Protein AF-A0A7V9U2U7-F1 (afdb_monomer_lite)

pLDDT: mean 79.78, std 18.7, range [30.7, 98.44]

Secondary structure (DSSP, 8-state):
----S-TT-S---SSPP-THHHHHHHHHHHHSTTT--SSPPSS--SS--HHHHHHHHHHHHHTTS---SS--HHHHHHHHHHHHHHHHHHHHHT-PPPPPPPPPPPPTT-GGGB-GGGHHHHHHHHHTTPEEEES--TT-B-TTSSBPTTTSSSSBSEEEEE-SS--GGG-HHHHHHHHHHTTTSSEEEETTEEEEGGGGGG-SEE--S---SSEEEEE---

Radius of gyration: 30.27 Å; chains: 1; bounding box: 63×34×72 Å

Structure (mmCIF, N/CA/C/O backbone):
data_AF-A0A7V9U2U7-F1
#
_entry.id   AF-A0A7V9U2U7-F1
#
loop_
_atom_site.group_PDB
_atom_site.id
_atom_site.type_symbol
_atom_site.label_atom_id
_atom_site.label_alt_id
_atom_site.label_comp_id
_atom_site.label_asym_id
_atom_site.label_entity_id
_atom_site.label_seq_id
_atom_site.pdbx_PDB_ins_code
_atom_site.Cartn_x
_atom_site.Cartn_y
_atom_site.Cartn_z
_atom_site.occupancy
_atom_site.B_iso_or_equiv
_atom_site.auth_seq_id
_atom_site.auth_comp_id
_atom_site.auth_asym_id
_atom_site.auth_atom_id
_atom_site.pdbx_PDB_model_num
ATOM 1 N N . MET A 1 1 ? -13.323 9.214 14.846 1.00 33.75 1 MET A N 1
ATOM 2 C CA . MET A 1 1 ? -14.141 8.021 14.533 1.00 33.75 1 MET A CA 1
ATOM 3 C C . MET A 1 1 ? -15.305 7.947 15.527 1.00 33.75 1 MET A C 1
ATOM 5 O O . MET A 1 1 ? -15.086 7.652 16.691 1.00 33.75 1 MET A O 1
ATOM 9 N N . LYS A 1 2 ? -16.521 8.355 15.128 1.00 30.70 2 LYS A N 1
ATOM 10 C CA . LYS A 1 2 ? -17.714 8.363 16.001 1.00 30.70 2 LYS A CA 1
ATOM 11 C C . LYS A 1 2 ? -18.369 6.977 15.949 1.00 30.70 2 LYS A C 1
ATOM 13 O O . LYS A 1 2 ? -18.973 6.637 14.936 1.00 30.70 2 LYS A O 1
ATOM 18 N N . LEU A 1 3 ? -18.240 6.181 17.012 1.00 30.92 3 LEU A N 1
ATOM 19 C CA . LEU A 1 3 ? -18.985 4.926 17.163 1.00 30.92 3 LEU A CA 1
ATOM 20 C C . LEU A 1 3 ? -20.490 5.239 17.145 1.00 30.92 3 LEU A C 1
ATOM 22 O O . LEU A 1 3 ? -21.015 5.923 18.026 1.00 30.92 3 LEU A O 1
ATOM 26 N N . LYS A 1 4 ? -21.175 4.799 16.084 1.00 33.12 4 LYS A N 1
ATOM 27 C CA . LYS A 1 4 ? -22.621 4.965 15.900 1.00 33.12 4 LYS A CA 1
ATOM 28 C C . LYS A 1 4 ? -23.352 4.262 17.053 1.00 33.12 4 LYS A C 1
ATOM 30 O O . LYS A 1 4 ? -23.340 3.039 17.129 1.00 33.12 4 LYS A O 1
ATOM 35 N N . ARG A 1 5 ? -24.058 5.030 17.893 1.00 39.84 5 ARG A N 1
ATOM 36 C CA . ARG A 1 5 ? -24.965 4.596 18.988 1.00 39.84 5 ARG A CA 1
ATOM 37 C C . ARG A 1 5 ? -26.176 3.742 18.533 1.00 39.84 5 ARG A C 1
ATOM 39 O O . ARG A 1 5 ? -27.178 3.658 19.228 1.00 39.84 5 ARG A O 1
ATOM 46 N N . SER A 1 6 ? -26.135 3.137 17.348 1.00 35.34 6 SER A N 1
ATOM 47 C CA . SER A 1 6 ? -27.322 2.661 16.624 1.00 35.34 6 SER A CA 1
ATOM 48 C C . SER A 1 6 ? -27.671 1.180 16.823 1.00 35.34 6 SER A C 1
ATOM 50 O O . SER A 1 6 ? -28.669 0.734 16.263 1.00 35.34 6 SER A O 1
ATOM 52 N N . LEU A 1 7 ? -26.898 0.398 17.580 1.00 34.66 7 LEU A N 1
ATOM 53 C CA . LEU A 1 7 ? -27.113 -1.059 17.642 1.00 34.66 7 LEU A CA 1
ATOM 54 C C . LEU A 1 7 ? -28.105 -1.535 18.719 1.00 34.66 7 LEU A C 1
ATOM 56 O O . LEU A 1 7 ? -28.472 -2.701 18.712 1.00 34.66 7 LEU A O 1
ATOM 60 N N . TYR A 1 8 ? -28.618 -0.654 19.585 1.00 36.56 8 TYR A N 1
ATOM 61 C CA . TYR A 1 8 ? -29.540 -1.021 20.678 1.00 36.56 8 TYR A CA 1
ATOM 62 C C . TYR A 1 8 ? -30.963 -0.460 20.494 1.00 36.56 8 TYR A C 1
ATOM 64 O O . TYR A 1 8 ? -31.623 -0.060 21.444 1.00 36.56 8 TYR A O 1
ATOM 72 N N . ARG A 1 9 ? -31.457 -0.398 19.249 1.00 33.66 9 ARG A N 1
ATOM 73 C CA . ARG A 1 9 ? -32.808 0.111 18.924 1.00 33.66 9 ARG A CA 1
ATOM 74 C C . ARG A 1 9 ? -33.813 -0.984 18.547 1.00 33.66 9 ARG A C 1
ATOM 76 O O . ARG A 1 9 ? -34.745 -0.726 17.793 1.00 33.66 9 ARG A O 1
ATOM 83 N N . LYS A 1 10 ? -33.637 -2.203 19.063 1.00 34.34 10 LYS A N 1
ATOM 84 C CA . LYS A 1 10 ? -34.700 -3.217 19.074 1.00 34.34 10 LYS A CA 1
ATOM 85 C C . LYS A 1 10 ? -35.269 -3.296 20.484 1.00 34.34 10 LYS A C 1
ATOM 87 O O . LYS A 1 10 ? -34.597 -3.746 21.408 1.00 34.34 10 LYS A O 1
ATOM 92 N N . SER A 1 11 ? -36.496 -2.800 20.610 1.00 36.91 11 SER A N 1
ATOM 93 C CA . SER A 1 11 ? -37.380 -2.947 21.762 1.00 36.91 11 SER A CA 1
ATOM 94 C C . SER A 1 11 ? -37.301 -4.371 22.309 1.00 36.91 11 SER A C 1
ATOM 96 O O . SER A 1 11 ? -37.801 -5.302 21.676 1.00 36.91 11 SER A O 1
ATOM 98 N N . HIS A 1 12 ? -36.649 -4.541 23.457 1.00 37.28 12 HIS A N 1
ATOM 99 C CA . HIS A 1 12 ? -36.745 -5.789 24.198 1.00 37.28 12 HIS A CA 1
ATOM 100 C C . HIS A 1 12 ? -38.104 -5.799 24.912 1.00 37.28 12 HIS A C 1
ATOM 102 O O . HIS A 1 12 ? -38.432 -4.817 25.585 1.00 37.28 12 HIS A O 1
ATOM 108 N N . PRO A 1 13 ? -38.925 -6.848 24.733 1.00 35.75 13 PRO A N 1
ATOM 109 C CA . PRO A 1 13 ? -40.153 -7.010 25.499 1.00 35.75 13 PRO A CA 1
ATOM 110 C C . PRO A 1 13 ? -39.818 -7.123 26.991 1.00 35.75 13 PRO A C 1
ATOM 112 O O . PRO A 1 13 ? -38.737 -7.586 27.350 1.00 35.75 13 PRO A O 1
ATOM 115 N N . ALA A 1 14 ? -40.749 -6.694 27.845 1.00 38.19 14 ALA A N 1
ATOM 116 C CA . ALA A 1 14 ? -40.655 -6.668 29.308 1.00 38.19 14 ALA A CA 1
ATOM 117 C C . ALA A 1 14 ? -40.634 -8.077 29.950 1.00 38.19 14 ALA A C 1
ATOM 119 O O . ALA A 1 14 ? -41.446 -8.390 30.816 1.00 38.19 14 ALA A O 1
ATOM 120 N N . GLY A 1 15 ? -39.740 -8.949 29.488 1.00 38.66 15 GLY A N 1
ATOM 121 C CA . GLY A 1 15 ? -39.419 -10.228 30.110 1.00 38.66 15 GLY A CA 1
ATOM 122 C C . GLY A 1 15 ? -38.135 -10.128 30.941 1.00 38.66 15 GLY A C 1
ATOM 123 O O . GLY A 1 15 ? -37.336 -9.214 30.723 1.00 38.66 15 GLY A O 1
ATOM 124 N N . PRO A 1 16 ? -37.908 -11.053 31.889 1.00 44.53 16 PRO A N 1
ATOM 125 C CA . PRO A 1 16 ? -36.674 -11.084 32.662 1.00 44.53 16 PRO A CA 1
ATOM 126 C C . PRO A 1 16 ? -35.471 -11.293 31.731 1.00 44.53 16 PRO A C 1
ATOM 128 O O . PRO A 1 16 ? -35.435 -12.250 30.955 1.00 44.53 16 PRO A O 1
ATOM 131 N N . THR A 1 17 ? -34.491 -10.393 31.811 1.00 49.97 17 THR A N 1
ATOM 132 C CA . THR A 1 17 ? -33.189 -10.499 31.140 1.00 49.97 17 THR A CA 1
ATOM 133 C C . THR A 1 17 ? -32.523 -11.827 31.531 1.00 49.97 17 THR A C 1
ATOM 135 O O . THR A 1 17 ? -32.435 -12.131 32.719 1.00 49.97 17 THR A O 1
ATOM 138 N N . LYS A 1 18 ? -32.065 -12.631 30.562 1.00 48.25 18 LYS A N 1
ATOM 139 C CA . LYS A 1 18 ? -31.354 -13.908 30.790 1.00 48.25 18 LYS A CA 1
ATOM 140 C C . LYS A 1 18 ? -30.031 -13.927 30.021 1.00 48.25 18 LYS A C 1
ATOM 142 O O . LYS A 1 18 ? -29.945 -13.325 28.954 1.00 48.25 18 LYS A O 1
ATOM 147 N N . GLY A 1 19 ? -29.022 -14.649 30.514 1.00 59.00 19 GLY A N 1
ATOM 148 C CA . GLY A 1 19 ? -27.778 -14.888 29.767 1.00 59.00 19 GLY A CA 1
ATOM 149 C C . GLY A 1 19 ? -26.698 -13.814 29.964 1.00 59.00 19 GLY A C 1
ATOM 150 O O . GLY A 1 19 ? -26.611 -13.172 31.008 1.00 59.00 19 GLY A O 1
ATOM 151 N N . GLN A 1 20 ? -25.864 -13.598 28.940 1.00 58.09 20 GLN A N 1
ATOM 152 C CA . GLN A 1 20 ? -24.730 -12.654 28.972 1.00 58.09 20 GLN A CA 1
ATOM 153 C C . GLN A 1 20 ? -25.130 -11.212 29.328 1.00 58.09 20 GLN A C 1
ATOM 155 O O . GLN A 1 20 ? -24.342 -10.489 29.940 1.00 58.09 20 GLN A O 1
ATOM 160 N N . ASP A 1 21 ? -26.357 -10.800 29.004 1.00 63.72 21 ASP A N 1
ATOM 161 C CA . ASP A 1 21 ? -26.872 -9.475 29.353 1.00 63.72 21 ASP A CA 1
ATOM 162 C C . ASP A 1 21 ? -26.999 -9.280 30.874 1.00 63.72 21 ASP A C 1
ATOM 164 O O . ASP A 1 21 ? -26.752 -8.180 31.372 1.00 63.72 21 ASP A O 1
ATOM 168 N N . VAL A 1 22 ? -27.279 -10.346 31.636 1.00 67.38 22 VAL A N 1
ATOM 169 C CA . VAL A 1 22 ? -27.323 -10.309 33.109 1.00 67.38 22 VAL A CA 1
ATOM 170 C C . VAL A 1 22 ? -25.934 -10.057 33.688 1.00 67.38 22 VAL A C 1
ATOM 172 O O . VAL A 1 22 ? -25.788 -9.226 34.581 1.00 67.38 22 VAL A O 1
ATOM 175 N N . ILE A 1 23 ? -24.903 -10.707 33.144 1.00 68.31 23 ILE A N 1
ATOM 176 C CA . ILE A 1 23 ? -23.508 -10.564 33.591 1.00 68.31 23 ILE A CA 1
ATOM 177 C C . ILE A 1 23 ? -23.009 -9.137 33.358 1.00 68.31 23 ILE A C 1
ATOM 179 O O . ILE A 1 23 ? -22.412 -8.517 34.239 1.00 68.31 23 ILE A O 1
ATOM 183 N N . VAL A 1 24 ? -23.282 -8.598 32.170 1.00 68.94 24 VAL A N 1
ATOM 184 C CA . VAL A 1 24 ? -22.862 -7.249 31.779 1.00 68.94 24 VAL A CA 1
ATOM 185 C C . VAL A 1 24 ? -23.547 -6.192 32.647 1.00 68.94 24 VAL A C 1
ATOM 187 O O . VAL A 1 24 ? -22.893 -5.271 33.141 1.00 68.94 24 VAL A O 1
ATOM 190 N N . VAL A 1 25 ? -24.850 -6.340 32.883 1.00 72.38 25 VAL A N 1
ATOM 191 C CA . VAL A 1 25 ? -25.616 -5.427 33.734 1.00 72.38 25 VAL A CA 1
ATOM 192 C C . VAL A 1 25 ? -25.197 -5.537 35.197 1.00 72.38 25 VAL A C 1
ATOM 194 O O . VAL A 1 25 ? -25.001 -4.511 35.844 1.00 72.38 25 VAL A O 1
ATOM 197 N N . ALA A 1 26 ? -24.982 -6.747 35.711 1.00 72.62 26 ALA A N 1
ATOM 198 C CA . ALA A 1 26 ? -24.509 -6.955 37.073 1.00 72.62 26 ALA A CA 1
ATOM 199 C C . ALA A 1 26 ? -23.101 -6.371 37.289 1.00 72.62 26 ALA A C 1
ATOM 201 O O . ALA A 1 26 ? -22.843 -5.771 38.334 1.00 72.62 26 ALA A O 1
ATOM 202 N N . HIS A 1 27 ? -22.221 -6.429 36.281 1.00 73.75 27 HIS A N 1
ATOM 203 C CA . HIS A 1 27 ? -20.949 -5.709 36.317 1.00 73.75 27 HIS A CA 1
ATOM 204 C C . HIS A 1 27 ? -21.150 -4.190 36.389 1.00 73.75 27 HIS A C 1
ATOM 206 O O . HIS A 1 27 ? -20.571 -3.541 37.264 1.00 73.75 27 HIS A O 1
ATOM 212 N N . GLY A 1 28 ? -21.988 -3.623 35.514 1.00 75.12 28 GLY A N 1
ATOM 213 C CA . GLY A 1 28 ? -22.283 -2.189 35.517 1.00 75.12 28 GLY A CA 1
ATOM 214 C C . GLY A 1 28 ? -22.872 -1.716 36.848 1.00 75.12 28 GLY A C 1
ATOM 215 O O . GLY A 1 28 ? -22.438 -0.703 37.393 1.00 75.12 28 GLY A O 1
ATOM 216 N N . LEU A 1 29 ? -23.784 -2.505 37.424 1.00 75.25 29 LEU A N 1
ATOM 217 C CA . LEU A 1 29 ? -24.311 -2.294 38.768 1.00 75.25 29 LEU A CA 1
ATOM 218 C C . LEU A 1 29 ? -23.198 -2.362 39.810 1.00 75.25 29 LEU A C 1
ATOM 220 O O . LEU A 1 29 ? -23.117 -1.453 40.614 1.00 75.25 29 LEU A O 1
ATOM 224 N N . SER A 1 30 ? -22.304 -3.354 39.785 1.00 73.06 30 SER A N 1
ATOM 225 C CA . SER A 1 30 ? -21.231 -3.505 40.787 1.00 73.06 30 SER A CA 1
ATOM 226 C C . SER A 1 30 ? -20.235 -2.343 40.849 1.00 73.06 30 SER A C 1
ATOM 228 O O . SER A 1 30 ? -19.621 -2.102 41.887 1.00 73.06 30 SER A O 1
ATOM 230 N N . LYS A 1 31 ? -20.071 -1.624 39.736 1.00 73.94 31 LYS A N 1
ATOM 231 C CA . LYS A 1 31 ? -19.157 -0.485 39.610 1.00 73.94 31 LYS A CA 1
ATOM 232 C C . LYS A 1 31 ? -19.827 0.861 39.861 1.00 73.94 31 LYS A C 1
ATOM 234 O O . LYS A 1 31 ? -19.128 1.866 39.982 1.00 73.94 31 LYS A O 1
ATOM 239 N N . HIS A 1 32 ? -21.153 0.894 39.948 1.00 72.94 32 HIS A N 1
ATOM 240 C CA . HIS A 1 32 ? -21.874 2.123 40.226 1.00 72.94 32 HIS A CA 1
ATOM 241 C C . HIS A 1 32 ? -21.573 2.600 41.667 1.00 72.94 32 HIS A C 1
ATOM 243 O O . HIS A 1 32 ? -21.617 1.808 42.605 1.00 72.94 32 HIS A O 1
ATOM 249 N N . PRO A 1 33 ? -21.297 3.893 41.909 1.00 74.38 33 PRO A N 1
ATOM 250 C CA . PRO A 1 33 ? -20.876 4.382 43.231 1.00 74.38 33 PRO A CA 1
ATOM 251 C C . PRO A 1 33 ? -21.911 4.149 44.344 1.00 74.38 33 PRO A C 1
ATOM 253 O O . PRO A 1 33 ? -21.554 4.034 45.511 1.00 74.38 33 PRO A O 1
ATOM 256 N N . ASN A 1 34 ? -23.188 4.027 43.975 1.00 69.25 34 ASN A N 1
ATOM 257 C CA . ASN A 1 34 ? -24.314 3.894 44.909 1.00 69.25 34 ASN A CA 1
ATOM 258 C C . ASN A 1 34 ? -24.726 2.446 45.221 1.00 69.25 34 ASN A C 1
ATOM 260 O O . ASN A 1 34 ? -25.726 2.226 45.902 1.00 69.25 34 ASN A O 1
ATOM 264 N N . THR A 1 35 ? -24.003 1.455 44.706 1.00 63.00 35 THR A N 1
ATOM 265 C CA . THR A 1 35 ? -24.325 0.030 44.898 1.00 63.00 35 THR A CA 1
ATOM 266 C C . THR A 1 35 ? -23.271 -0.725 45.695 1.00 63.00 35 THR A C 1
ATOM 268 O O . THR A 1 35 ? -23.549 -1.872 46.020 1.00 63.00 35 THR A O 1
ATOM 271 N N . GLN A 1 36 ? -22.111 -0.105 45.987 1.00 57.66 36 GLN A N 1
ATOM 272 C CA . GLN A 1 36 ? -20.914 -0.684 46.628 1.00 57.66 36 GLN A CA 1
ATOM 273 C C . GLN A 1 36 ? -21.065 -2.160 47.028 1.00 57.66 36 GLN A C 1
ATOM 275 O O . GLN A 1 36 ? -21.392 -2.494 48.166 1.00 57.66 36 GLN A O 1
ATOM 280 N N . PHE A 1 37 ? -20.801 -3.051 46.075 1.00 54.50 37 PHE A N 1
ATOM 281 C CA . PHE A 1 37 ? -20.629 -4.466 46.367 1.00 54.50 37 PHE A CA 1
ATOM 282 C C . PHE A 1 37 ? -19.209 -4.658 46.906 1.00 54.50 37 PHE A C 1
ATOM 284 O O . PHE A 1 37 ? -18.237 -4.358 46.214 1.00 54.50 37 PHE A O 1
ATOM 291 N N . SER A 1 38 ? -19.069 -5.136 48.142 1.00 42.06 38 SER A N 1
ATOM 292 C CA . SER A 1 38 ? -17.766 -5.306 48.810 1.00 42.06 38 SER A CA 1
ATOM 293 C C . SER A 1 38 ? -16.848 -6.331 48.122 1.00 42.06 38 SER A C 1
ATOM 295 O O . SER A 1 38 ? -15.630 -6.271 48.273 1.00 42.06 38 SER A O 1
ATOM 297 N N . LYS A 1 39 ? -17.416 -7.220 47.304 1.00 42.56 39 LYS A N 1
ATOM 298 C CA . LYS A 1 39 ? -16.753 -8.046 46.287 1.00 42.56 39 LYS A CA 1
ATOM 299 C C . LYS A 1 39 ? -17.731 -8.218 45.119 1.00 42.56 39 LYS A C 1
ATOM 301 O O . LYS A 1 39 ? -18.937 -8.234 45.374 1.00 42.56 39 LYS A O 1
ATOM 306 N N . PRO A 1 40 ? -17.277 -8.395 43.861 1.00 42.41 40 PRO A N 1
ATOM 307 C CA . PRO A 1 40 ? -18.136 -9.044 42.877 1.00 42.41 40 PRO A CA 1
ATOM 308 C C . PRO A 1 40 ? -18.591 -10.363 43.520 1.00 42.41 40 PRO A C 1
ATOM 310 O O . PRO A 1 40 ? -17.708 -11.087 43.993 1.00 42.41 40 PRO A O 1
ATOM 313 N N . PRO A 1 41 ? -19.899 -10.664 43.630 1.00 44.84 41 PRO A N 1
ATOM 314 C CA . PRO A 1 41 ? -20.306 -12.001 44.038 1.00 44.84 41 PRO A CA 1
ATOM 315 C C . PRO A 1 41 ? -19.567 -12.977 43.119 1.00 44.84 41 PRO A C 1
ATOM 317 O O . PRO A 1 41 ? -19.525 -12.765 41.904 1.00 44.84 41 PRO A O 1
ATOM 320 N N . GLU A 1 42 ? -18.844 -13.932 43.703 1.00 39.91 42 GLU A N 1
ATOM 321 C CA . GLU A 1 42 ? -18.056 -14.889 42.930 1.00 39.91 42 GLU A CA 1
ATOM 322 C C . GLU A 1 42 ? -18.959 -15.539 41.883 1.00 39.91 42 GLU A C 1
ATOM 324 O O . GLU A 1 42 ? -19.964 -16.153 42.225 1.00 39.91 42 GLU A O 1
ATOM 329 N N . GLY A 1 43 ? -18.620 -15.337 40.606 1.00 47.78 43 GLY A N 1
ATOM 330 C CA . GLY A 1 43 ? -19.481 -15.700 39.488 1.00 47.78 43 GLY A CA 1
ATOM 331 C C . GLY A 1 43 ? -20.721 -14.809 39.407 1.00 47.78 43 GLY A C 1
ATOM 332 O O . GLY A 1 43 ? -21.716 -15.025 40.092 1.00 47.78 43 GLY A O 1
ATOM 333 N N . PHE A 1 44 ? -20.715 -13.837 38.490 1.00 48.47 44 PHE A N 1
ATOM 334 C CA . PHE A 1 44 ? -21.991 -13.368 37.962 1.00 48.47 44 PHE A CA 1
ATOM 335 C C . PHE A 1 44 ? -22.589 -14.541 37.185 1.00 48.47 44 PHE A C 1
ATOM 337 O O . PHE A 1 44 ? -22.183 -14.809 36.055 1.00 48.47 44 PHE A O 1
ATOM 344 N N . ASP A 1 45 ? -23.482 -15.281 37.830 1.00 56.38 45 ASP A N 1
ATOM 345 C CA . ASP A 1 45 ? -24.355 -16.214 37.140 1.00 56.38 45 ASP A CA 1
ATOM 346 C C . ASP A 1 45 ? -25.261 -15.443 36.165 1.00 56.38 45 ASP A C 1
ATOM 348 O O . ASP A 1 45 ? -25.462 -14.224 36.248 1.00 56.38 45 ASP A O 1
ATOM 352 N N . ASP A 1 46 ? -25.794 -16.159 35.188 1.00 62.81 46 ASP A N 1
ATOM 353 C CA . ASP A 1 46 ? -26.695 -15.627 34.171 1.00 62.81 46 ASP A CA 1
ATOM 354 C C . ASP A 1 46 ? -28.147 -15.488 34.669 1.00 62.81 46 ASP A C 1
ATOM 356 O O . ASP A 1 46 ? -29.072 -15.279 33.875 1.00 62.81 46 ASP A O 1
ATOM 360 N N . VAL A 1 47 ? -28.339 -15.568 35.992 1.00 71.19 47 VAL A N 1
ATOM 361 C CA . VAL A 1 47 ? -29.632 -15.583 36.677 1.00 71.19 47 VAL A CA 1
ATOM 362 C C . VAL A 1 47 ? -29.891 -14.241 37.355 1.00 71.19 47 VAL A C 1
ATOM 364 O O . VAL A 1 47 ? -29.099 -13.750 38.158 1.00 71.19 47 VAL A O 1
ATOM 367 N N . TRP A 1 48 ? -31.038 -13.627 37.074 1.00 69.19 48 TRP A N 1
ATOM 368 C CA . TRP A 1 48 ? -31.476 -12.435 37.798 1.00 69.19 48 TRP A CA 1
ATOM 369 C C . TRP A 1 48 ? -31.983 -12.826 39.196 1.00 69.19 48 TRP A C 1
ATOM 371 O O . TRP A 1 48 ? -32.994 -13.514 39.305 1.00 69.19 48 TRP A O 1
ATOM 381 N N . ASN A 1 49 ? -31.276 -12.422 40.255 1.00 77.06 49 ASN A N 1
ATOM 382 C CA . ASN A 1 49 ? -31.592 -12.769 41.646 1.00 77.06 49 ASN A CA 1
ATOM 383 C C . ASN A 1 49 ? -31.892 -11.517 42.492 1.00 77.06 49 ASN A C 1
ATOM 385 O O . ASN A 1 49 ? -31.703 -10.388 42.031 1.00 77.06 49 ASN A O 1
ATOM 389 N N . GLU A 1 50 ? -32.346 -11.716 43.731 1.00 77.19 50 GLU A N 1
ATOM 390 C CA . GLU A 1 50 ? -32.743 -10.632 44.645 1.00 77.19 50 GLU A CA 1
ATOM 391 C C . GLU A 1 50 ? -31.621 -9.604 44.861 1.00 77.19 50 GLU A C 1
ATOM 393 O O . GLU A 1 50 ? -31.870 -8.404 44.797 1.00 77.19 50 GLU A O 1
ATOM 398 N N . LEU A 1 51 ? -30.360 -10.039 44.965 1.00 76.12 51 LEU A N 1
ATOM 399 C CA . LEU A 1 51 ? -29.211 -9.136 45.117 1.00 76.12 51 LEU A CA 1
ATOM 400 C C . LEU A 1 51 ? -29.034 -8.186 43.918 1.00 76.12 51 LEU A C 1
ATOM 402 O O . LEU A 1 51 ? -28.699 -7.010 44.085 1.00 76.12 51 LEU A O 1
ATOM 406 N N . LYS A 1 52 ? -29.260 -8.677 42.691 1.00 78.06 52 LYS A N 1
ATOM 407 C CA . LYS A 1 52 ? -29.200 -7.851 41.472 1.00 78.06 52 LYS A CA 1
ATOM 408 C C . LYS A 1 52 ? -30.396 -6.896 41.389 1.00 78.06 52 LYS A C 1
ATOM 410 O O . LYS A 1 52 ? -30.223 -5.750 40.960 1.00 78.06 52 LYS A O 1
ATOM 415 N N . ALA A 1 53 ? -31.575 -7.331 41.835 1.00 78.69 53 ALA A N 1
ATOM 416 C CA . ALA A 1 53 ? -32.762 -6.483 41.924 1.00 78.69 53 ALA A CA 1
ATOM 417 C C . ALA A 1 53 ? -32.568 -5.348 42.948 1.00 78.69 53 ALA A C 1
ATOM 419 O O . ALA A 1 53 ? -32.736 -4.181 42.600 1.00 78.69 53 ALA A O 1
ATOM 420 N N . GLU A 1 54 ? -32.087 -5.645 44.156 1.00 79.00 54 GLU A N 1
ATOM 421 C CA . GLU A 1 54 ? -31.808 -4.641 45.191 1.00 79.00 54 GLU A CA 1
ATOM 422 C C . GLU A 1 54 ? -30.767 -3.607 44.746 1.00 79.00 54 GLU A C 1
ATOM 424 O O . GLU A 1 54 ? -30.920 -2.403 44.968 1.00 79.00 54 GLU A O 1
ATOM 429 N N . ALA A 1 55 ? -29.695 -4.045 44.083 1.00 77.38 55 ALA A N 1
ATOM 430 C CA . ALA A 1 55 ? -28.707 -3.119 43.540 1.00 77.38 55 ALA A CA 1
ATOM 431 C C . ALA A 1 55 ? -29.278 -2.245 42.422 1.00 77.38 55 ALA A C 1
ATOM 433 O O . ALA A 1 55 ? -28.958 -1.057 42.334 1.00 77.38 55 ALA A O 1
ATOM 434 N N . THR A 1 56 ? -30.159 -2.811 41.599 1.00 80.38 56 THR A N 1
ATOM 435 C CA . THR A 1 56 ? -30.891 -2.063 40.578 1.00 80.38 56 THR A CA 1
ATOM 436 C C . THR A 1 56 ? -31.765 -0.986 41.209 1.00 80.38 56 THR A C 1
ATOM 438 O O . THR A 1 56 ? -31.714 0.170 40.783 1.00 80.38 56 THR A O 1
ATOM 441 N N . GLU A 1 57 ? -32.488 -1.316 42.279 1.00 81.19 57 GLU A N 1
ATOM 442 C CA . GLU A 1 57 ? -33.280 -0.343 43.029 1.00 81.19 57 GLU A CA 1
ATOM 443 C C . GLU A 1 57 ? -32.422 0.778 43.616 1.00 81.19 57 GLU A C 1
ATOM 445 O O . GLU A 1 57 ? -32.821 1.939 43.561 1.00 81.19 57 GLU A O 1
ATOM 450 N N . ARG A 1 58 ? -31.226 0.479 44.139 1.00 81.81 58 ARG A N 1
ATOM 451 C CA . ARG A 1 58 ? -30.310 1.511 44.662 1.00 81.81 58 ARG A CA 1
ATOM 452 C C . ARG A 1 58 ? -29.885 2.500 43.578 1.00 81.81 58 ARG A C 1
ATOM 454 O O . ARG A 1 58 ? -29.910 3.709 43.816 1.00 81.81 58 ARG A O 1
ATOM 461 N N . VAL A 1 59 ? -29.547 2.014 42.380 1.00 81.12 59 VAL A N 1
ATOM 462 C CA . VAL A 1 59 ? -29.253 2.888 41.228 1.00 81.12 59 VAL A CA 1
ATOM 463 C C . VAL A 1 59 ? -30.480 3.703 40.837 1.00 81.12 59 VAL A C 1
ATOM 465 O O . VAL A 1 59 ? -30.361 4.908 40.626 1.00 81.12 59 VAL A O 1
ATOM 468 N N . GLN A 1 60 ? -31.658 3.077 40.774 1.00 83.75 60 GLN A N 1
ATOM 469 C CA . GLN A 1 60 ? -32.907 3.750 40.419 1.00 83.75 60 GLN A CA 1
ATOM 470 C C . GLN A 1 60 ? -33.242 4.877 41.398 1.00 83.75 60 GLN A C 1
ATOM 472 O O . GLN A 1 60 ? -33.424 6.013 40.962 1.00 83.75 60 GLN A O 1
ATOM 477 N N . ARG A 1 61 ? -33.216 4.606 42.710 1.00 86.50 61 ARG A N 1
ATOM 478 C CA . ARG A 1 61 ? -33.462 5.609 43.759 1.00 86.50 61 ARG A CA 1
ATOM 479 C C . ARG A 1 61 ? -32.484 6.775 43.652 1.00 86.50 61 ARG A C 1
ATOM 481 O O . ARG A 1 61 ? -32.908 7.926 43.643 1.00 86.50 61 ARG A O 1
ATOM 488 N N . ALA A 1 62 ? -31.191 6.491 43.499 1.00 84.50 62 ALA A N 1
ATOM 489 C CA . ALA A 1 62 ? -30.176 7.536 43.385 1.00 84.50 62 ALA A CA 1
ATOM 490 C C . ALA A 1 62 ? -30.290 8.368 42.095 1.00 84.50 62 ALA A C 1
ATOM 492 O O . ALA A 1 62 ? -29.837 9.509 42.047 1.00 84.50 62 ALA A O 1
ATOM 493 N N . ALA A 1 63 ? -30.888 7.804 41.047 1.00 82.94 63 ALA A N 1
ATOM 494 C CA . ALA A 1 63 ? -31.107 8.466 39.769 1.00 82.94 63 ALA A CA 1
ATOM 495 C C . ALA A 1 63 ? -32.480 9.154 39.650 1.00 82.94 63 ALA A C 1
ATOM 497 O O . ALA A 1 63 ? -32.768 9.708 38.588 1.00 82.94 63 ALA A O 1
ATOM 498 N N . GLY A 1 64 ? -33.327 9.102 40.688 1.00 89.38 64 GLY A N 1
ATOM 499 C CA . GLY A 1 64 ? -34.704 9.612 40.636 1.00 89.38 64 GLY A CA 1
ATOM 500 C C . GLY A 1 64 ? -35.628 8.806 39.711 1.00 89.38 64 GLY A C 1
ATOM 501 O O . GLY A 1 64 ? -36.589 9.346 39.171 1.00 89.38 64 GLY A O 1
ATOM 502 N N . ILE A 1 65 ? -35.320 7.527 39.487 1.00 87.44 65 ILE A N 1
ATOM 503 C CA . ILE A 1 65 ? -36.093 6.582 38.669 1.00 87.44 65 ILE A CA 1
ATOM 504 C C . ILE A 1 65 ? -36.937 5.703 39.607 1.00 87.44 65 ILE A C 1
ATOM 506 O O . ILE A 1 65 ? -36.527 5.422 40.733 1.00 87.44 65 ILE A O 1
ATOM 510 N N . SER A 1 66 ? -38.102 5.232 39.146 1.00 90.12 66 SER A N 1
ATOM 511 C CA . SER A 1 66 ? -38.921 4.271 39.902 1.00 90.12 66 SER A CA 1
ATOM 512 C C . SER A 1 66 ? -38.112 3.017 40.271 1.00 90.12 66 SER A C 1
ATOM 514 O O . SER A 1 66 ? -37.536 2.361 39.399 1.00 90.12 66 SER A O 1
ATOM 516 N N . ALA A 1 67 ? -38.057 2.713 41.570 1.00 87.75 67 ALA A N 1
ATOM 517 C CA . ALA A 1 67 ? -37.268 1.630 42.150 1.00 87.75 67 ALA A CA 1
ATOM 518 C C . ALA A 1 67 ? -38.003 0.289 42.026 1.00 87.75 67 ALA A C 1
ATOM 520 O O . ALA A 1 67 ? -38.602 -0.195 42.978 1.00 87.75 67 ALA A O 1
ATOM 521 N N . THR A 1 68 ? -38.007 -0.266 40.819 1.00 85.38 68 THR A N 1
ATOM 522 C CA . THR A 1 68 ? -38.740 -1.494 40.471 1.00 85.38 68 THR A CA 1
ATOM 523 C C . THR A 1 68 ? -37.893 -2.761 40.568 1.00 85.38 68 THR A C 1
ATOM 525 O O . THR A 1 68 ? -38.422 -3.850 40.375 1.00 85.38 68 THR A O 1
ATOM 528 N N . GLY A 1 69 ? -36.573 -2.627 40.731 1.00 71.94 69 GLY A N 1
ATOM 529 C CA . GLY A 1 69 ? -35.631 -3.752 40.677 1.00 71.94 69 GLY A CA 1
ATOM 530 C C . GLY A 1 69 ? -35.422 -4.331 39.272 1.00 71.94 69 GLY A C 1
ATOM 531 O O . GLY A 1 69 ? -34.561 -5.189 39.083 1.00 71.94 69 GLY A O 1
ATOM 532 N N . ASN A 1 70 ? -36.149 -3.822 38.270 1.00 78.62 70 ASN A N 1
ATOM 533 C CA . ASN A 1 70 ? -36.031 -4.201 36.865 1.00 78.62 70 ASN A CA 1
ATOM 534 C C . ASN A 1 70 ? -35.161 -3.208 36.094 1.00 78.62 70 ASN A C 1
ATOM 536 O O . ASN A 1 70 ? -35.253 -1.997 36.288 1.00 78.62 70 ASN A O 1
ATOM 540 N N . VAL A 1 71 ? -34.361 -3.696 35.149 1.00 75.31 71 VAL A N 1
ATOM 541 C CA . VAL A 1 71 ? -33.471 -2.845 34.347 1.00 75.31 71 VAL A CA 1
ATOM 542 C C . VAL A 1 71 ? -34.175 -2.427 33.063 1.00 75.31 71 VAL A C 1
ATOM 544 O O . VAL A 1 71 ? -34.076 -3.080 32.029 1.00 75.31 71 VAL A O 1
ATOM 547 N N . GLY A 1 72 ? -34.907 -1.316 33.136 1.00 77.12 72 GLY A N 1
ATOM 548 C CA . GLY A 1 72 ? -35.418 -0.619 31.954 1.00 77.12 72 GLY A CA 1
ATOM 549 C C . GLY A 1 72 ? -34.367 0.300 31.321 1.00 77.12 72 GLY A C 1
ATOM 550 O O . GLY A 1 72 ? -33.299 0.523 31.891 1.00 77.12 72 GLY A O 1
ATOM 551 N N . GLN A 1 73 ? -34.693 0.906 30.174 1.00 75.62 73 GLN A N 1
ATOM 552 C CA . GLN A 1 73 ? -33.775 1.797 29.442 1.00 75.62 73 GLN A CA 1
ATOM 553 C C . GLN A 1 73 ? -33.198 2.917 30.322 1.00 75.62 73 GLN A C 1
ATOM 555 O O . GLN A 1 73 ? -31.994 3.143 30.316 1.00 75.62 73 GLN A O 1
ATOM 560 N N . ALA A 1 74 ? -34.037 3.572 31.133 1.00 76.06 74 ALA A N 1
ATOM 561 C CA . ALA A 1 74 ? -33.600 4.661 32.008 1.00 76.06 74 ALA A CA 1
ATOM 562 C C . ALA A 1 74 ? -32.550 4.207 33.038 1.00 76.06 74 ALA A C 1
ATOM 564 O O . ALA A 1 74 ? -31.611 4.939 33.341 1.00 76.06 74 ALA A O 1
ATOM 565 N N . THR A 1 75 ? -32.691 2.990 33.567 1.00 81.81 75 THR A N 1
ATOM 566 C CA . THR A 1 75 ? -31.707 2.375 34.464 1.00 81.81 75 THR A CA 1
ATOM 567 C C . THR A 1 75 ? -30.450 1.979 33.698 1.00 81.81 75 THR A C 1
ATOM 569 O O . THR A 1 75 ? -29.342 2.246 34.159 1.00 81.81 75 THR A O 1
ATOM 572 N N . PHE A 1 76 ? -30.618 1.393 32.510 1.00 79.25 76 PHE A N 1
ATOM 573 C CA . PHE A 1 76 ? -29.522 0.980 31.644 1.00 79.25 76 PHE A CA 1
ATOM 574 C C . PHE A 1 76 ? -28.619 2.160 31.259 1.00 79.25 76 PHE A C 1
ATOM 576 O O . PHE A 1 76 ? -27.401 2.055 31.358 1.00 79.25 76 PHE A O 1
ATOM 583 N N . ASP A 1 77 ? -29.196 3.319 30.940 1.00 81.12 77 ASP A N 1
ATOM 584 C CA . ASP A 1 77 ? -28.451 4.539 30.609 1.00 81.12 77 ASP A CA 1
ATOM 585 C C . ASP A 1 77 ? -27.561 5.028 31.765 1.00 81.12 77 ASP A C 1
ATOM 587 O O . ASP A 1 77 ? -26.502 5.610 31.529 1.00 81.12 77 ASP A O 1
ATOM 591 N N . LYS A 1 78 ? -27.956 4.775 33.022 1.00 84.19 78 LYS A N 1
ATOM 592 C CA . LYS A 1 78 ? -27.167 5.149 34.210 1.00 84.19 78 LYS A CA 1
ATOM 593 C C . LYS A 1 78 ? -25.987 4.223 34.452 1.00 84.19 78 LYS A C 1
ATOM 595 O O . LYS A 1 78 ? -24.940 4.677 34.905 1.00 84.19 78 LYS A O 1
ATOM 600 N N . ILE A 1 79 ? -26.135 2.944 34.124 1.00 82.94 79 ILE A N 1
ATOM 601 C CA . ILE A 1 79 ? -25.058 1.960 34.274 1.00 82.94 79 ILE A CA 1
ATOM 602 C C . ILE A 1 79 ? -24.204 1.815 33.008 1.00 82.94 79 ILE A C 1
ATOM 604 O O . ILE A 1 79 ? -23.126 1.227 33.070 1.00 82.94 79 ILE A O 1
ATOM 608 N N . TRP A 1 80 ? -24.648 2.372 31.874 1.00 80.06 80 TRP A N 1
ATOM 609 C CA . TRP A 1 80 ? -23.983 2.249 30.577 1.00 80.06 80 TRP A CA 1
ATOM 610 C C . TRP A 1 80 ? -22.498 2.633 30.584 1.00 80.06 80 TRP A C 1
ATOM 612 O O . TRP A 1 80 ? -21.723 1.882 30.002 1.00 80.06 80 TRP A O 1
ATOM 622 N N . PRO A 1 81 ? -22.045 3.719 31.245 1.00 80.44 81 PRO A N 1
ATOM 623 C CA . PRO A 1 81 ? -20.616 4.041 31.288 1.00 80.44 81 PRO A CA 1
ATOM 624 C C . PRO A 1 81 ? -19.759 2.904 31.868 1.00 80.44 81 PRO A C 1
ATOM 626 O O . PRO A 1 81 ? -18.687 2.608 31.354 1.00 80.44 81 PRO A O 1
ATOM 629 N N . TYR A 1 82 ? -20.270 2.210 32.885 1.00 79.38 82 TYR A N 1
ATOM 630 C CA . TYR A 1 82 ? -19.586 1.092 33.538 1.00 79.38 82 TYR A CA 1
ATOM 631 C C . TYR A 1 82 ? -19.676 -0.208 32.723 1.00 79.38 82 TYR A C 1
ATOM 633 O O . TYR A 1 82 ? -18.759 -1.029 32.727 1.00 79.38 82 TYR A O 1
ATOM 641 N N . VAL A 1 83 ? -20.780 -0.383 31.994 1.00 75.75 83 VAL A N 1
ATOM 642 C CA . VAL A 1 83 ? -20.963 -1.465 31.016 1.00 75.75 83 VAL A CA 1
ATOM 643 C C . VAL A 1 83 ? -20.015 -1.302 29.820 1.00 75.75 83 VAL A C 1
ATOM 645 O O . VAL A 1 83 ? -19.422 -2.284 29.368 1.00 75.75 83 VAL A O 1
ATOM 648 N N . ASP A 1 84 ? -19.854 -0.078 29.310 1.00 74.12 84 ASP A N 1
ATOM 649 C CA . ASP A 1 84 ? -18.966 0.242 28.187 1.00 74.12 84 ASP A CA 1
ATOM 650 C C . ASP A 1 84 ? -17.501 -0.037 28.551 1.00 74.12 84 ASP A C 1
ATOM 652 O O . ASP A 1 84 ? -16.787 -0.668 27.773 1.00 74.12 84 ASP A O 1
ATOM 656 N N . ASP A 1 85 ? -17.076 0.322 29.766 1.00 70.75 85 ASP A N 1
ATOM 657 C CA . ASP A 1 85 ? -15.735 0.011 30.278 1.00 70.75 85 ASP A CA 1
ATOM 658 C C . ASP A 1 85 ? -15.467 -1.501 30.351 1.00 70.75 85 ASP A C 1
ATOM 660 O O . ASP A 1 85 ? -14.418 -1.968 29.897 1.00 70.75 85 ASP A O 1
ATOM 664 N N . TYR A 1 86 ? -16.426 -2.295 30.841 1.00 68.25 86 TYR A N 1
ATOM 665 C CA . TYR A 1 86 ? -16.304 -3.757 30.850 1.00 68.25 86 TYR A CA 1
ATOM 666 C C . TYR A 1 86 ? -16.158 -4.328 29.442 1.00 68.25 86 TYR A C 1
ATOM 668 O O . TYR A 1 86 ? -15.285 -5.162 29.191 1.00 68.25 86 TYR A O 1
ATOM 676 N N . ARG A 1 87 ? -16.978 -3.852 28.497 1.00 67.94 87 ARG A N 1
ATOM 677 C CA . ARG A 1 87 ? -16.898 -4.281 27.099 1.00 67.94 87 ARG A CA 1
ATOM 678 C C . ARG A 1 87 ? -15.555 -3.903 26.482 1.00 67.94 87 ARG A C 1
ATOM 680 O O . ARG A 1 87 ? -14.945 -4.752 25.846 1.00 67.94 87 ARG A O 1
ATOM 687 N N . ARG A 1 88 ? -15.034 -2.694 26.716 1.00 66.44 88 ARG A N 1
ATOM 688 C CA . ARG A 1 88 ? -13.695 -2.289 26.242 1.00 66.44 88 ARG A CA 1
ATOM 689 C C . ARG A 1 88 ? -12.581 -3.178 26.792 1.00 66.44 88 ARG A C 1
ATOM 691 O O . ARG A 1 88 ? -11.666 -3.522 26.050 1.00 66.44 88 ARG A O 1
ATOM 698 N N . LEU A 1 89 ? -12.657 -3.573 28.063 1.00 63.06 89 LEU A N 1
ATOM 699 C CA . LEU A 1 89 ? -11.693 -4.496 28.670 1.00 63.06 89 LEU A CA 1
ATOM 700 C C . LEU A 1 89 ? -11.782 -5.907 28.074 1.00 63.06 89 LEU A C 1
ATOM 702 O O . LEU A 1 89 ? -10.747 -6.538 27.863 1.00 63.06 89 LEU A O 1
ATOM 706 N N . GLN A 1 90 ? -12.990 -6.385 27.761 1.00 61.94 90 GLN A N 1
ATOM 707 C CA . GLN A 1 90 ? -13.180 -7.636 27.023 1.00 61.94 90 GLN A CA 1
ATOM 708 C C . GLN A 1 90 ? -12.607 -7.524 25.602 1.00 61.94 90 GLN A C 1
ATOM 710 O O . GLN A 1 90 ? -11.817 -8.371 25.209 1.00 61.94 90 GLN A O 1
ATOM 715 N N . TYR A 1 91 ? -12.895 -6.446 24.864 1.00 55.41 91 TYR A N 1
ATOM 716 C CA . TYR A 1 91 ? -12.352 -6.232 23.516 1.00 55.41 91 TYR A CA 1
ATOM 717 C C . TYR A 1 91 ? -10.821 -6.146 23.485 1.00 55.41 91 TYR A C 1
ATOM 719 O O . TYR A 1 91 ? -10.223 -6.714 22.581 1.00 55.41 91 TYR A O 1
ATOM 727 N N . LYS A 1 92 ? -10.174 -5.529 24.485 1.00 53.97 92 LYS A N 1
ATOM 728 C CA . LYS A 1 92 ? -8.703 -5.542 24.603 1.00 53.97 92 LYS A CA 1
ATOM 729 C C . LYS A 1 92 ? -8.125 -6.946 24.792 1.00 53.97 92 LYS A C 1
ATOM 731 O O . LYS A 1 92 ? -7.022 -7.218 24.340 1.00 53.97 92 LYS A O 1
ATOM 736 N N . ARG A 1 93 ? -8.853 -7.852 25.455 1.00 53.22 93 ARG A N 1
ATOM 737 C CA . ARG A 1 93 ? -8.442 -9.262 25.595 1.00 53.22 93 ARG A CA 1
ATOM 738 C C . ARG A 1 93 ? -8.626 -10.072 24.310 1.00 53.22 93 ARG A C 1
ATOM 740 O O . ARG A 1 93 ? -8.013 -11.124 24.184 1.00 53.22 93 ARG A O 1
ATOM 747 N N . PHE A 1 94 ? -9.437 -9.578 23.378 1.00 52.91 94 PHE A N 1
ATOM 748 C CA . PHE A 1 94 ? -9.654 -10.157 22.054 1.00 52.91 94 PHE A CA 1
ATOM 749 C C . PHE A 1 94 ? -9.056 -9.285 20.946 1.00 52.91 94 PHE A C 1
ATOM 751 O O . PHE A 1 94 ? -9.588 -9.281 19.835 1.00 52.91 94 PHE A O 1
ATOM 758 N N . GLU A 1 95 ? -7.976 -8.540 21.216 1.00 53.91 95 GLU A N 1
ATOM 759 C CA . GLU A 1 95 ? -7.148 -8.007 20.133 1.00 53.91 95 GLU A CA 1
ATOM 760 C C . GLU A 1 95 ? -6.679 -9.204 19.305 1.00 53.91 95 GLU A C 1
ATOM 762 O O . GLU A 1 95 ? -5.777 -9.943 19.694 1.00 53.91 95 GLU A O 1
ATOM 767 N N . ILE A 1 96 ? -7.386 -9.451 18.198 1.00 59.00 96 ILE A N 1
ATOM 768 C CA . ILE A 1 96 ? -7.005 -10.432 17.193 1.00 59.00 96 ILE A CA 1
ATOM 769 C C . ILE A 1 96 ? -5.593 -10.010 16.797 1.00 59.00 96 ILE A C 1
ATOM 771 O O . ILE A 1 96 ? -5.448 -8.878 16.320 1.00 59.00 96 ILE A O 1
ATOM 775 N N . PRO A 1 97 ? -4.562 -10.844 17.035 1.00 68.06 97 PRO A N 1
ATOM 776 C CA . PRO A 1 97 ? -3.215 -10.506 16.622 1.00 68.06 97 PRO A CA 1
ATOM 777 C C . PRO A 1 97 ? -3.285 -10.111 15.156 1.00 68.06 97 PRO A C 1
ATOM 779 O O . PRO A 1 97 ? -3.853 -10.859 14.352 1.00 68.06 97 PRO A O 1
ATOM 782 N N . SER A 1 98 ? -2.774 -8.926 14.816 1.00 70.69 98 SER A N 1
ATOM 783 C CA . SER A 1 98 ? -2.645 -8.559 13.412 1.00 70.69 98 SER A CA 1
ATOM 784 C C . SER A 1 98 ? -1.944 -9.720 12.712 1.00 70.69 98 SER A C 1
ATOM 786 O O . SER A 1 98 ? -0.935 -10.206 13.240 1.00 70.69 98 SER A O 1
ATOM 788 N N . PRO A 1 99 ? -2.482 -10.220 11.586 1.00 78.62 99 PRO A N 1
ATOM 789 C CA . PRO A 1 99 ? -1.797 -11.267 10.854 1.00 78.62 99 PRO A CA 1
ATOM 790 C C . PRO A 1 99 ? -0.359 -10.803 10.581 1.00 78.62 99 PRO A C 1
ATOM 792 O O . PRO A 1 99 ? -0.149 -9.606 10.344 1.00 78.62 99 PRO A O 1
ATOM 795 N N . PRO A 1 100 ? 0.631 -11.708 10.665 1.00 84.31 100 PRO A N 1
ATOM 796 C CA . PRO A 1 100 ? 2.016 -11.347 10.404 1.00 84.31 100 PRO A CA 1
ATOM 797 C C . PRO A 1 100 ? 2.121 -10.702 9.021 1.00 84.31 100 PRO A C 1
ATOM 799 O O . PRO A 1 100 ? 1.413 -11.098 8.089 1.00 84.31 100 PRO A O 1
ATOM 802 N N . GLU A 1 101 ? 2.988 -9.696 8.890 1.00 87.25 101 GLU A N 1
ATOM 803 C CA . GLU A 1 101 ? 3.209 -9.067 7.591 1.00 87.25 101 GLU A CA 1
ATOM 804 C C . GLU A 1 101 ? 3.673 -10.127 6.575 1.00 87.25 101 GLU A C 1
ATOM 806 O O . GLU A 1 101 ? 4.504 -10.979 6.913 1.00 87.25 101 GLU A O 1
ATOM 811 N N . PRO A 1 102 ? 3.153 -10.109 5.334 1.00 90.69 102 PRO A N 1
ATOM 812 C CA . PRO A 1 102 ? 3.622 -11.020 4.301 1.00 90.69 102 PRO A CA 1
ATOM 813 C C . PRO A 1 102 ? 5.135 -10.868 4.072 1.00 90.69 102 PRO A C 1
ATOM 815 O O . PRO A 1 102 ? 5.628 -9.736 4.068 1.00 90.69 102 PRO A O 1
ATOM 818 N N . PRO A 1 103 ? 5.867 -11.967 3.810 1.00 94.56 103 PRO A N 1
ATOM 819 C CA . PRO A 1 103 ? 7.307 -11.908 3.576 1.00 94.56 103 PRO A CA 1
ATOM 820 C C . PRO A 1 103 ? 7.633 -11.036 2.360 1.00 94.56 103 PRO A C 1
ATOM 822 O O . PRO A 1 103 ? 6.880 -11.014 1.379 1.00 94.56 103 PRO A O 1
ATOM 825 N N . LEU A 1 104 ? 8.756 -10.321 2.423 1.00 97.38 104 LEU A N 1
ATOM 826 C CA . LEU A 1 104 ? 9.257 -9.532 1.301 1.00 97.38 104 LEU A CA 1
ATOM 827 C C . LEU A 1 104 ? 9.696 -10.446 0.150 1.00 97.38 104 LEU A C 1
ATOM 829 O O . LEU A 1 104 ? 10.176 -11.556 0.370 1.00 97.38 104 LEU A O 1
ATOM 833 N N . VAL A 1 105 ? 9.521 -9.961 -1.075 1.00 97.62 105 VAL A N 1
ATOM 834 C CA . VAL A 1 105 ? 10.003 -10.602 -2.299 1.00 97.62 105 VAL A CA 1
ATOM 835 C C . VAL A 1 105 ? 11.234 -9.838 -2.756 1.00 97.62 105 VAL A C 1
ATOM 837 O O . VAL A 1 105 ? 11.170 -8.625 -2.945 1.00 97.62 105 VAL A O 1
ATOM 840 N N . GLU A 1 106 ? 12.346 -10.542 -2.923 1.00 97.31 106 GLU A N 1
ATOM 841 C CA . GLU A 1 106 ? 13.591 -9.941 -3.389 1.00 97.31 106 GLU A CA 1
ATOM 842 C C . GLU A 1 106 ? 13.516 -9.616 -4.897 1.00 97.31 106 GLU A C 1
ATOM 844 O O . GLU A 1 106 ? 13.014 -10.438 -5.673 1.00 97.31 106 GLU A O 1
ATOM 849 N N . PRO A 1 107 ? 13.986 -8.433 -5.341 1.00 96.75 107 PRO A N 1
ATOM 850 C CA . PRO A 1 107 ? 14.216 -8.161 -6.759 1.00 96.75 107 PRO A CA 1
ATOM 851 C C . PRO A 1 107 ? 15.215 -9.140 -7.383 1.00 96.75 107 PRO A C 1
ATOM 853 O O . PRO A 1 107 ? 16.161 -9.557 -6.723 1.00 96.75 107 PRO A O 1
ATOM 856 N N . HIS A 1 108 ? 15.101 -9.449 -8.674 1.00 96.00 108 HIS A N 1
ATOM 857 C CA . HIS A 1 108 ? 16.088 -10.271 -9.386 1.00 96.00 108 HIS A CA 1
ATOM 858 C C . HIS A 1 108 ? 17.503 -9.663 -9.328 1.00 96.00 108 HIS A C 1
ATOM 860 O O . HIS A 1 108 ? 18.491 -10.391 -9.376 1.00 96.00 108 HIS A O 1
ATOM 866 N N . GLN A 1 109 ? 17.608 -8.335 -9.194 1.00 94.50 109 GLN A N 1
ATOM 867 C CA . GLN A 1 109 ? 18.870 -7.603 -9.011 1.00 94.50 109 GLN A CA 1
ATOM 868 C C . GLN A 1 109 ? 19.332 -7.519 -7.535 1.00 94.50 109 GLN A C 1
ATOM 870 O O . GLN A 1 109 ? 20.346 -6.886 -7.247 1.00 94.50 109 GLN A O 1
ATOM 875 N N . GLY A 1 110 ? 18.609 -8.152 -6.605 1.00 95.44 110 GLY A N 1
ATOM 876 C CA . GLY A 1 110 ? 18.884 -8.192 -5.166 1.00 95.44 110 GLY A CA 1
ATOM 877 C C . GLY A 1 110 ? 18.325 -6.997 -4.389 1.00 95.44 110 GLY A C 1
ATOM 878 O O . GLY A 1 110 ? 18.069 -5.936 -4.959 1.00 95.44 110 GLY A O 1
ATOM 879 N N . PHE A 1 111 ? 18.163 -7.123 -3.068 1.00 95.62 111 PHE A N 1
ATOM 880 C CA . PHE A 1 111 ? 17.624 -6.033 -2.228 1.00 95.62 111 PHE A CA 1
ATOM 881 C C . PHE A 1 111 ? 18.423 -4.725 -2.309 1.00 95.62 111 PHE A C 1
ATOM 883 O O . PHE A 1 111 ? 17.835 -3.650 -2.294 1.00 95.62 111 PHE A O 1
ATOM 890 N N . ALA A 1 112 ? 19.747 -4.799 -2.468 1.00 93.75 112 ALA A N 1
ATOM 891 C CA . ALA A 1 112 ? 20.612 -3.621 -2.594 1.00 93.75 112 ALA A CA 1
ATOM 892 C C . ALA A 1 112 ? 20.351 -2.787 -3.865 1.00 93.75 112 ALA A C 1
ATOM 894 O O . ALA A 1 112 ? 20.822 -1.655 -3.968 1.00 93.75 112 ALA A O 1
ATOM 895 N N . SER A 1 113 ? 19.619 -3.333 -4.841 1.00 93.75 113 SER A N 1
ATOM 896 C CA . SER A 1 113 ? 19.264 -2.621 -6.071 1.00 93.75 113 SER A CA 1
ATOM 897 C C . SER A 1 113 ? 18.096 -1.645 -5.902 1.00 93.75 113 SER A C 1
ATOM 899 O O . SER A 1 113 ? 17.925 -0.774 -6.751 1.00 93.75 113 SER A O 1
ATOM 901 N N . LEU A 1 114 ? 17.311 -1.765 -4.825 1.00 94.81 114 LEU A N 1
ATOM 902 C CA . LEU A 1 114 ? 16.071 -1.021 -4.608 1.00 94.81 114 LEU A CA 1
ATOM 903 C C . LEU A 1 114 ? 16.034 -0.415 -3.208 1.00 94.81 114 LEU A C 1
ATOM 905 O O . LEU A 1 114 ? 16.367 -1.086 -2.234 1.00 94.81 114 LEU A O 1
ATOM 909 N N . ASP A 1 115 ? 15.576 0.828 -3.102 1.00 93.81 115 ASP A N 1
ATOM 910 C CA . ASP A 1 115 ? 15.469 1.505 -1.812 1.00 93.81 115 ASP A CA 1
ATOM 911 C C . ASP A 1 115 ? 14.491 0.775 -0.875 1.00 93.81 115 ASP A C 1
ATOM 913 O O . ASP A 1 115 ? 13.427 0.311 -1.300 1.00 93.81 115 ASP A O 1
ATOM 917 N N . GLU A 1 116 ? 14.843 0.668 0.411 1.00 94.62 116 GLU A N 1
ATOM 918 C CA . GLU A 1 116 ? 14.070 -0.087 1.408 1.00 94.62 116 GLU A CA 1
ATOM 919 C C . GLU A 1 116 ? 12.626 0.416 1.532 1.00 94.62 116 GLU A C 1
ATOM 921 O O . GLU A 1 116 ? 11.698 -0.377 1.734 1.00 94.62 116 GLU A O 1
ATOM 926 N N . SER A 1 117 ? 12.400 1.717 1.314 1.00 93.69 117 SER A N 1
ATOM 927 C CA . SER A 1 117 ? 11.057 2.304 1.331 1.00 93.69 117 SER A CA 1
ATOM 928 C C . SER A 1 117 ? 10.119 1.706 0.272 1.00 93.69 117 SER A C 1
ATOM 930 O O . SER A 1 117 ? 8.897 1.735 0.442 1.00 93.69 117 SER A O 1
ATOM 932 N N . LEU A 1 118 ? 10.665 1.106 -0.791 1.00 95.25 118 LEU A N 1
ATOM 933 C CA . LEU A 1 118 ? 9.914 0.518 -1.897 1.00 95.25 118 LEU A CA 1
ATOM 934 C C . LEU A 1 118 ? 9.747 -1.002 -1.796 1.00 95.25 118 LEU A C 1
ATOM 936 O O . LEU A 1 118 ? 8.938 -1.566 -2.535 1.00 95.25 118 LEU A O 1
ATOM 940 N N . TRP A 1 119 ? 10.418 -1.686 -0.863 1.00 96.25 119 TRP A N 1
ATOM 941 C CA . TRP A 1 119 ? 10.377 -3.153 -0.776 1.00 96.25 119 TRP A CA 1
ATOM 942 C C . TRP A 1 119 ? 8.966 -3.703 -0.564 1.00 96.25 119 TRP A C 1
ATOM 944 O O . TRP A 1 119 ? 8.588 -4.701 -1.183 1.00 96.25 119 TRP A O 1
ATOM 954 N N . LYS A 1 120 ? 8.148 -3.054 0.276 1.00 96.12 120 LYS A N 1
ATOM 955 C CA . LYS A 1 120 ? 6.758 -3.481 0.525 1.00 96.12 120 LYS A CA 1
ATOM 956 C C . LYS A 1 120 ? 5.883 -3.338 -0.722 1.00 96.12 120 LYS A C 1
ATOM 958 O O . LYS A 1 120 ? 5.115 -4.253 -1.026 1.00 96.12 120 LYS A O 1
ATOM 963 N N . ALA A 1 121 ? 6.026 -2.226 -1.442 1.00 96.94 121 ALA A N 1
ATOM 964 C CA . ALA A 1 121 ? 5.314 -1.949 -2.687 1.00 96.94 121 ALA A CA 1
ATOM 965 C C . ALA A 1 121 ? 5.708 -2.948 -3.784 1.00 96.94 121 ALA A C 1
ATOM 967 O O . ALA A 1 121 ? 4.843 -3.614 -4.353 1.00 96.94 121 ALA A O 1
ATOM 968 N N . TYR A 1 122 ? 7.010 -3.135 -3.998 1.00 97.88 122 TYR A N 1
ATOM 969 C CA . TYR A 1 122 ? 7.549 -4.122 -4.929 1.00 97.88 122 TYR A CA 1
ATOM 970 C C . TYR A 1 122 ? 7.024 -5.534 -4.617 1.00 97.88 122 TYR A C 1
ATOM 972 O O . TYR A 1 122 ? 6.449 -6.211 -5.471 1.00 97.88 122 TYR A O 1
ATOM 980 N N . SER A 1 123 ? 7.110 -5.948 -3.349 1.00 97.94 123 SER A N 1
ATOM 981 C CA . SER A 1 123 ? 6.651 -7.269 -2.907 1.00 97.94 123 SER A CA 1
ATOM 982 C C . SER A 1 123 ? 5.147 -7.470 -3.093 1.00 97.94 123 SER A C 1
ATOM 984 O O . SER A 1 123 ? 4.706 -8.582 -3.386 1.00 97.94 123 SER A O 1
ATOM 986 N N . LEU A 1 124 ? 4.341 -6.416 -2.918 1.00 97.88 124 LEU A N 1
ATOM 987 C CA . LEU A 1 124 ? 2.908 -6.469 -3.198 1.00 97.88 124 LEU A CA 1
ATOM 988 C C . LEU A 1 124 ? 2.661 -6.778 -4.677 1.00 97.88 124 LEU A C 1
ATOM 990 O O . LEU A 1 124 ? 1.943 -7.731 -4.967 1.00 97.88 124 LEU A O 1
ATOM 994 N N . GLY A 1 125 ? 3.291 -6.041 -5.592 1.00 97.81 125 GLY A N 1
ATOM 995 C CA . GLY A 1 125 ? 3.107 -6.253 -7.027 1.00 97.81 125 GLY A CA 1
ATOM 996 C C . GLY A 1 125 ? 3.571 -7.640 -7.486 1.00 97.81 125 GLY A C 1
ATOM 997 O O . GLY A 1 125 ? 2.845 -8.321 -8.213 1.00 97.81 125 GLY A O 1
ATOM 998 N N . ARG A 1 126 ? 4.703 -8.136 -6.966 1.00 98.31 126 ARG A N 1
ATOM 999 C CA . ARG A 1 126 ? 5.165 -9.510 -7.240 1.00 98.31 126 ARG A CA 1
ATOM 1000 C C . ARG A 1 126 ? 4.183 -10.573 -6.744 1.00 98.31 126 ARG A C 1
ATOM 1002 O O . ARG A 1 126 ? 3.915 -11.528 -7.468 1.00 98.31 126 ARG A O 1
ATOM 1009 N N . ARG A 1 127 ? 3.585 -10.401 -5.558 1.00 97.69 127 ARG A N 1
ATOM 1010 C CA . ARG A 1 127 ? 2.537 -11.310 -5.043 1.00 97.69 127 ARG A CA 1
ATOM 1011 C C . ARG A 1 127 ? 1.220 -11.221 -5.814 1.00 97.69 127 ARG A C 1
ATOM 1013 O O . ARG A 1 127 ? 0.469 -12.189 -5.821 1.00 97.69 127 ARG A O 1
ATOM 1020 N N . MET A 1 128 ? 0.947 -10.091 -6.464 1.00 97.50 128 MET A N 1
ATOM 1021 C CA . MET A 1 128 ? -0.184 -9.939 -7.386 1.00 97.50 128 MET A CA 1
ATOM 1022 C C . MET A 1 128 ? 0.064 -10.606 -8.749 1.00 97.50 128 MET A C 1
ATOM 1024 O O . MET A 1 128 ? -0.856 -10.671 -9.559 1.00 97.50 128 MET A O 1
ATOM 1028 N N . GLY A 1 129 ? 1.273 -11.124 -8.996 1.00 97.44 129 GLY A N 1
ATOM 1029 C CA . GLY A 1 129 ? 1.636 -11.828 -10.225 1.00 97.44 129 GLY A CA 1
ATOM 1030 C C . GLY A 1 129 ? 2.286 -10.954 -11.300 1.00 97.44 129 GLY A C 1
ATOM 1031 O O . GLY A 1 129 ? 2.566 -11.462 -12.380 1.00 97.44 129 GLY A O 1
ATOM 1032 N N . LEU A 1 130 ? 2.561 -9.674 -11.023 1.00 98.06 130 LEU A N 1
ATOM 1033 C CA . LEU A 1 130 ? 3.264 -8.792 -11.962 1.00 98.06 130 LEU A CA 1
ATOM 1034 C C . LEU A 1 130 ? 4.725 -9.201 -12.083 1.00 98.06 130 LEU A C 1
ATOM 1036 O O . LEU A 1 130 ? 5.344 -9.403 -11.043 1.00 98.06 130 LEU A O 1
ATOM 1040 N N . SER A 1 131 ? 5.284 -9.317 -13.287 1.00 97.94 131 SER A N 1
ATOM 1041 C CA . SER A 1 131 ? 6.666 -9.775 -13.508 1.00 97.94 131 SER A CA 1
ATOM 1042 C C . SER A 1 131 ? 7.702 -8.733 -13.076 1.00 97.94 131 SER A C 1
ATOM 1044 O O . SER A 1 131 ? 7.429 -7.541 -13.073 1.00 97.94 131 SER A O 1
ATOM 1046 N N . ASP A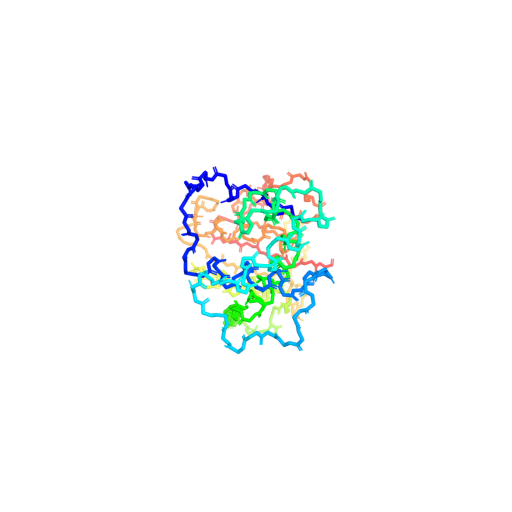 1 132 ? 8.894 -9.173 -12.678 1.00 97.31 132 ASP A N 1
ATOM 1047 C CA . ASP A 1 132 ? 10.004 -8.262 -12.367 1.00 97.31 132 ASP A CA 1
ATOM 1048 C C . ASP A 1 132 ? 10.691 -7.823 -13.667 1.00 97.31 132 ASP A C 1
ATOM 1050 O O . ASP A 1 132 ? 11.202 -8.678 -14.397 1.00 97.31 132 ASP A O 1
ATOM 1054 N N . LEU A 1 133 ? 10.686 -6.518 -13.956 1.00 93.62 133 LEU A N 1
ATOM 1055 C CA . LEU A 1 133 ? 11.382 -5.929 -15.107 1.00 93.62 133 LEU A CA 1
ATOM 1056 C C . LEU A 1 133 ? 12.665 -5.182 -14.718 1.00 93.62 133 LEU A C 1
ATOM 1058 O O . LEU A 1 133 ? 13.375 -4.690 -15.596 1.00 93.62 133 LEU A O 1
ATOM 1062 N N . GLY A 1 134 ? 12.989 -5.138 -13.428 1.00 87.69 134 GLY A N 1
ATOM 1063 C CA . GLY A 1 134 ? 14.171 -4.485 -12.894 1.00 87.69 134 GLY A CA 1
ATOM 1064 C C . GLY A 1 134 ? 13.870 -3.276 -12.011 1.00 87.69 134 GLY A C 1
ATOM 1065 O O . GLY A 1 134 ? 12.792 -2.677 -12.003 1.00 87.69 134 GLY A O 1
ATOM 1066 N N . THR A 1 135 ? 14.889 -2.920 -11.244 1.00 87.06 135 THR A N 1
ATOM 1067 C CA . THR A 1 135 ? 14.911 -1.834 -10.261 1.00 87.06 135 THR A CA 1
ATOM 1068 C C . THR A 1 135 ? 15.930 -0.778 -10.687 1.00 87.06 135 THR A C 1
ATOM 1070 O O . THR A 1 135 ? 15.591 0.394 -10.823 1.00 87.06 135 THR A O 1
ATOM 1073 N N . TYR A 1 136 ? 17.155 -1.197 -11.021 1.00 84.06 136 TYR A N 1
ATOM 1074 C CA . TYR A 1 136 ? 18.252 -0.316 -11.418 1.00 84.06 136 TYR A CA 1
ATOM 1075 C C . TYR A 1 136 ? 18.657 -0.520 -12.881 1.00 84.06 136 TYR A C 1
ATOM 1077 O O . TYR A 1 136 ? 19.032 -1.622 -13.288 1.00 84.06 136 TYR A O 1
ATOM 1085 N N . ASN A 1 137 ? 18.670 0.568 -13.654 1.00 83.19 137 ASN A N 1
ATOM 1086 C CA . ASN A 1 137 ? 19.178 0.594 -15.021 1.00 83.19 137 ASN A CA 1
ATOM 1087 C C . ASN A 1 137 ? 20.004 1.875 -15.265 1.00 83.19 137 ASN A C 1
ATOM 1089 O O . ASN A 1 137 ? 19.422 2.938 -15.499 1.00 83.19 137 ASN A O 1
ATOM 1093 N N . PRO A 1 138 ? 21.351 1.800 -15.282 1.00 81.38 138 PRO A N 1
ATOM 1094 C CA . PRO A 1 138 ? 22.213 2.969 -15.484 1.00 81.38 138 PRO A CA 1
ATOM 1095 C C . PRO A 1 138 ? 22.059 3.616 -16.866 1.00 81.38 138 PRO A C 1
ATOM 1097 O O . PRO A 1 138 ? 22.416 4.778 -17.032 1.00 81.38 138 PRO A O 1
ATOM 1100 N N . ALA A 1 139 ? 21.546 2.882 -17.857 1.00 84.00 139 ALA A N 1
ATOM 1101 C CA . ALA A 1 139 ? 21.321 3.391 -19.206 1.00 84.00 139 ALA A CA 1
ATOM 1102 C C . ALA A 1 139 ? 19.944 4.057 -19.376 1.00 84.00 139 ALA A C 1
ATOM 1104 O O . ALA A 1 139 ? 19.664 4.610 -20.439 1.00 84.00 139 ALA A O 1
ATOM 1105 N N . SER A 1 140 ? 19.071 3.993 -18.364 1.00 82.38 140 SER A N 1
ATOM 1106 C CA . SER A 1 140 ? 17.709 4.510 -18.471 1.00 82.38 140 SER A CA 1
ATOM 1107 C C . SER A 1 140 ? 17.683 6.039 -18.415 1.00 82.38 140 SER A C 1
ATOM 1109 O O . SER A 1 140 ? 18.084 6.644 -17.416 1.00 82.38 140 SER A O 1
ATOM 1111 N N . THR A 1 141 ? 17.173 6.668 -19.474 1.00 82.00 141 THR A N 1
ATOM 1112 C CA . THR A 1 141 ? 17.086 8.125 -19.622 1.00 82.00 141 THR A CA 1
ATOM 1113 C C . THR A 1 141 ? 15.650 8.587 -19.849 1.00 82.00 141 THR A C 1
ATOM 1115 O O . THR A 1 141 ? 14.823 7.889 -20.433 1.00 82.00 141 THR A O 1
ATOM 1118 N N . LEU A 1 142 ? 15.346 9.795 -19.379 1.00 81.75 142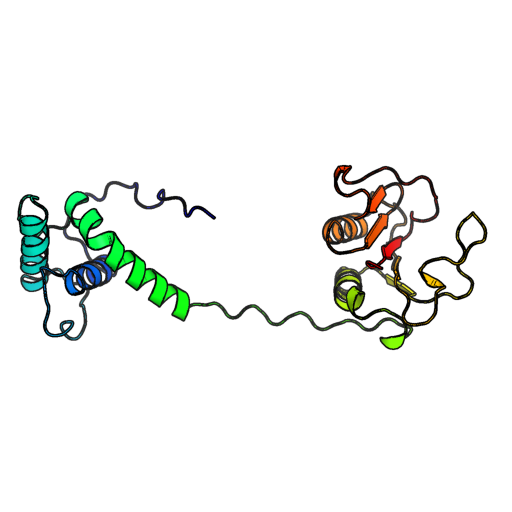 LEU A N 1
ATOM 1119 C CA . LEU A 1 142 ? 14.120 10.512 -19.718 1.00 81.75 142 LEU A CA 1
ATOM 1120 C C . LEU A 1 142 ? 14.162 10.966 -21.190 1.00 81.75 142 LEU A C 1
ATOM 1122 O O . LEU A 1 142 ? 15.250 11.115 -21.746 1.00 81.75 142 LEU A O 1
ATOM 1126 N N . PRO A 1 143 ? 13.019 11.320 -21.813 1.00 77.69 143 PRO A N 1
ATOM 1127 C CA . PRO A 1 143 ? 12.996 11.877 -23.172 1.00 77.69 143 PRO A CA 1
ATOM 1128 C C . PRO A 1 143 ? 13.867 13.129 -23.368 1.00 77.69 143 PRO A C 1
ATOM 1130 O O . PRO A 1 143 ? 14.275 13.436 -24.483 1.00 77.69 143 PRO A O 1
ATOM 1133 N N . SER A 1 144 ? 14.168 13.855 -22.287 1.00 80.94 144 SER A N 1
ATOM 1134 C CA . SER A 1 144 ? 15.095 14.992 -22.284 1.00 80.94 144 SER A CA 1
ATOM 1135 C C . SER A 1 144 ? 16.578 14.598 -22.363 1.00 80.94 144 SER A C 1
ATOM 1137 O O . SER A 1 144 ? 17.429 15.480 -22.429 1.00 80.94 144 SER A O 1
ATOM 1139 N N . GLY A 1 145 ? 16.905 13.304 -22.302 1.00 82.56 145 GLY A N 1
ATOM 1140 C CA . GLY A 1 145 ? 18.266 12.772 -22.193 1.00 82.56 145 GLY A CA 1
ATOM 1141 C C . GLY A 1 145 ? 18.830 12.764 -20.767 1.00 82.56 145 GLY A C 1
ATOM 1142 O O . GLY A 1 145 ? 19.931 12.262 -20.553 1.00 82.56 145 GLY A O 1
ATOM 1143 N N . ALA A 1 146 ? 18.099 13.299 -19.782 1.00 84.50 146 ALA A N 1
ATOM 1144 C CA . ALA A 1 146 ? 18.515 13.272 -18.381 1.00 84.50 146 ALA A CA 1
ATOM 1145 C C . ALA A 1 146 ? 18.410 11.851 -17.783 1.00 84.50 146 ALA A C 1
ATOM 1147 O O . ALA A 1 146 ? 17.551 11.081 -18.218 1.00 84.50 146 ALA A O 1
ATOM 1148 N N . PRO A 1 147 ? 19.226 11.503 -16.770 1.00 83.88 147 PRO A N 1
ATOM 1149 C CA . PRO A 1 147 ? 19.099 10.241 -16.041 1.00 83.88 147 PRO A CA 1
ATOM 1150 C C . PRO A 1 147 ? 17.676 10.051 -15.488 1.00 83.88 147 PRO A C 1
ATOM 1152 O O . PRO A 1 147 ? 17.124 10.967 -14.874 1.00 83.88 147 PRO A O 1
ATOM 1155 N N . SER A 1 148 ? 17.078 8.878 -15.705 1.00 83.56 148 SER A N 1
ATOM 1156 C CA . SER A 1 148 ? 15.816 8.501 -15.049 1.00 83.56 148 SER A CA 1
ATOM 1157 C C . SER A 1 148 ? 16.040 8.174 -13.568 1.00 83.56 148 SER A C 1
ATOM 1159 O O . SER A 1 148 ? 17.163 7.928 -13.125 1.00 83.56 148 SER A O 1
ATOM 1161 N N . ASP A 1 149 ? 14.970 8.099 -12.796 1.00 80.31 149 ASP A N 1
ATOM 1162 C CA . ASP A 1 149 ? 14.963 7.600 -11.419 1.00 80.31 149 ASP A CA 1
ATOM 1163 C C . ASP A 1 149 ? 15.491 6.161 -11.251 1.00 80.31 149 ASP A C 1
ATOM 1165 O O . ASP A 1 149 ? 16.071 5.866 -10.204 1.00 80.31 149 ASP A O 1
ATOM 1169 N N . HIS A 1 150 ? 15.412 5.324 -12.291 1.00 81.75 150 HIS A N 1
ATOM 1170 C CA . HIS A 1 150 ? 16.072 4.010 -12.358 1.00 81.75 150 HIS A CA 1
ATOM 1171 C C . HIS A 1 150 ? 17.600 4.072 -12.457 1.00 81.75 150 HIS A C 1
ATOM 1173 O O . HIS A 1 150 ? 18.270 3.064 -12.242 1.00 81.75 150 HIS A O 1
ATOM 1179 N N . SER A 1 151 ? 18.170 5.215 -12.840 1.00 79.50 151 SER A N 1
ATOM 1180 C CA . SER A 1 151 ? 19.596 5.333 -13.180 1.00 79.50 151 SER A CA 1
ATOM 1181 C C . SER A 1 151 ? 20.442 6.022 -12.104 1.00 79.50 151 SER A C 1
ATOM 1183 O O . SER A 1 151 ? 21.673 6.009 -12.179 1.00 79.50 151 SER A O 1
ATOM 1185 N N . VAL A 1 152 ? 19.812 6.584 -11.064 1.00 69.88 152 VAL A N 1
ATOM 1186 C CA . VAL A 1 152 ? 20.488 7.373 -10.016 1.00 69.88 152 VAL A CA 1
ATOM 1187 C C . VAL A 1 152 ? 21.079 6.476 -8.918 1.00 69.88 152 VAL A C 1
ATOM 1189 O O . VAL A 1 152 ? 20.696 6.585 -7.764 1.00 69.88 152 VAL A O 1
ATOM 1192 N N . GLY A 1 153 ? 22.024 5.608 -9.299 1.00 66.62 153 GLY A N 1
ATOM 1193 C CA . GLY A 1 153 ? 22.794 4.715 -8.415 1.00 66.62 153 GLY A CA 1
ATOM 1194 C C . GLY A 1 153 ? 21.969 3.671 -7.635 1.00 66.62 153 GLY A C 1
ATOM 1195 O O . GLY A 1 153 ? 20.777 3.855 -7.425 1.00 66.62 153 GLY A O 1
ATOM 1196 N N . PRO A 1 154 ? 22.566 2.549 -7.200 1.00 72.94 154 PRO A N 1
ATOM 1197 C CA . PRO A 1 154 ? 21.938 1.688 -6.207 1.00 72.94 154 PRO A CA 1
ATOM 1198 C C . PRO A 1 154 ? 22.025 2.337 -4.806 1.00 72.94 154 PRO A C 1
ATOM 1200 O O . PRO A 1 154 ? 23.093 2.839 -4.440 1.00 72.94 154 PRO A O 1
ATOM 1203 N N . PRO A 1 155 ? 20.949 2.303 -4.003 1.00 87.25 155 PRO A N 1
ATOM 1204 C CA . PRO A 1 155 ? 19.638 1.765 -4.355 1.00 87.25 155 PRO A CA 1
ATOM 1205 C C . PRO A 1 155 ? 18.871 2.682 -5.322 1.00 87.25 155 PRO A C 1
ATOM 1207 O O . PRO A 1 155 ? 18.814 3.898 -5.129 1.00 87.25 155 PRO A O 1
ATOM 1210 N N . ALA A 1 156 ? 18.235 2.091 -6.337 1.00 90.81 156 ALA A N 1
ATOM 1211 C CA . ALA A 1 156 ? 17.318 2.831 -7.190 1.00 90.81 156 ALA A CA 1
ATOM 1212 C C . ALA A 1 156 ? 16.089 3.259 -6.379 1.00 90.81 156 ALA A C 1
ATOM 1214 O O . ALA A 1 156 ? 15.598 2.527 -5.516 1.00 90.81 156 ALA A O 1
ATOM 1215 N N . PHE A 1 157 ? 15.561 4.438 -6.700 1.00 92.75 157 PHE A N 1
ATOM 1216 C CA . PHE A 1 157 ? 14.349 4.986 -6.081 1.00 92.75 157 PHE A CA 1
ATOM 1217 C C . PHE A 1 157 ? 13.092 4.696 -6.904 1.00 92.75 157 PHE A C 1
ATOM 1219 O O . PHE A 1 157 ? 12.079 5.369 -6.732 1.00 92.75 157 PHE A O 1
ATOM 1226 N N . ALA A 1 158 ? 13.156 3.706 -7.791 1.00 94.75 158 ALA A N 1
ATOM 1227 C CA . ALA A 1 158 ? 12.038 3.270 -8.605 1.00 94.75 158 ALA A CA 1
ATOM 1228 C C . ALA A 1 158 ? 12.168 1.792 -8.982 1.00 94.75 158 ALA A C 1
ATOM 1230 O O . ALA A 1 158 ? 13.241 1.196 -8.866 1.00 94.75 158 ALA A O 1
ATOM 1231 N N . PHE A 1 159 ? 11.061 1.204 -9.422 1.00 95.94 159 PHE A N 1
ATOM 1232 C CA . PHE A 1 159 ? 11.014 -0.138 -9.989 1.00 95.94 159 PHE A CA 1
ATOM 1233 C C . PHE A 1 159 ? 9.916 -0.245 -11.049 1.00 95.94 159 PHE A C 1
ATOM 1235 O O . PHE A 1 159 ? 8.899 0.451 -10.967 1.00 95.94 159 PHE A O 1
ATOM 1242 N N . ASP A 1 160 ? 10.102 -1.184 -11.977 1.00 96.50 160 ASP A N 1
ATOM 1243 C CA . ASP A 1 160 ? 9.115 -1.532 -12.995 1.00 96.50 160 ASP A CA 1
ATOM 1244 C C . ASP A 1 160 ? 8.621 -2.962 -12.792 1.00 96.50 160 ASP A C 1
ATOM 1246 O O . ASP A 1 160 ? 9.402 -3.904 -12.621 1.00 96.50 160 ASP A O 1
ATOM 1250 N N . LEU A 1 161 ? 7.301 -3.134 -12.839 1.00 97.94 161 LEU A N 1
ATOM 1251 C CA . LEU A 1 161 ? 6.665 -4.445 -12.806 1.00 97.94 161 LEU A CA 1
ATOM 1252 C C . LEU A 1 161 ? 5.834 -4.675 -14.062 1.00 97.94 161 LEU A C 1
ATOM 1254 O O . LEU A 1 161 ? 4.919 -3.908 -14.361 1.00 97.94 161 LEU A O 1
ATOM 1258 N N . GLY A 1 162 ? 6.131 -5.751 -14.780 1.00 97.31 162 GLY A N 1
ATOM 1259 C CA . GLY A 1 162 ? 5.485 -6.093 -16.036 1.00 97.31 162 GLY A CA 1
ATOM 1260 C C . GLY A 1 162 ? 4.067 -6.609 -15.840 1.00 97.31 162 GLY A C 1
ATOM 1261 O O . GLY A 1 162 ? 3.751 -7.304 -14.869 1.00 97.31 162 GLY A O 1
ATOM 1262 N N . ILE A 1 163 ? 3.206 -6.261 -16.787 1.00 96.94 163 ILE A N 1
ATOM 1263 C CA . ILE A 1 163 ? 1.820 -6.714 -16.868 1.00 96.94 163 ILE A CA 1
ATOM 1264 C C . ILE A 1 163 ? 1.642 -7.505 -18.159 1.00 96.94 163 ILE A C 1
ATOM 1266 O O . ILE A 1 163 ? 2.194 -7.133 -19.182 1.00 96.94 163 ILE A O 1
ATOM 1270 N N . GLU A 1 164 ? 0.840 -8.566 -18.131 1.00 93.69 164 GLU A N 1
ATOM 1271 C CA . GLU A 1 164 ? 0.434 -9.272 -19.346 1.00 93.69 164 GLU A CA 1
ATOM 1272 C C . GLU A 1 164 ? -1.086 -9.504 -19.313 1.00 93.69 164 GLU A C 1
ATOM 1274 O O . GLU A 1 164 ? -1.623 -9.868 -18.258 1.00 93.69 164 GLU A O 1
ATOM 1279 N N . PRO A 1 165 ? -1.822 -9.248 -20.410 1.00 94.88 165 PRO A N 1
ATOM 1280 C CA . PRO A 1 165 ? -1.376 -8.601 -21.653 1.00 94.88 165 PRO A CA 1
ATOM 1281 C C . PRO A 1 165 ? -1.032 -7.104 -21.482 1.00 94.88 165 PRO A C 1
ATOM 1283 O O . PRO A 1 165 ? -1.503 -6.461 -20.536 1.00 94.88 165 PRO A O 1
ATOM 1286 N N . ASP A 1 166 ? -0.272 -6.559 -22.442 1.00 94.75 166 ASP A N 1
ATOM 1287 C CA . ASP A 1 166 ? 0.216 -5.165 -22.529 1.00 94.75 166 ASP A CA 1
ATOM 1288 C C . ASP A 1 166 ? -0.900 -4.154 -22.858 1.00 94.75 166 ASP A C 1
ATOM 1290 O O . ASP A 1 166 ? -0.881 -3.434 -23.859 1.00 94.75 166 ASP A O 1
ATOM 1294 N N . THR A 1 167 ? -1.936 -4.119 -22.026 1.00 94.56 167 THR A N 1
ATOM 1295 C CA . THR A 1 167 ? -3.134 -3.296 -22.239 1.00 94.56 167 THR A CA 1
ATOM 1296 C C . THR A 1 167 ? -3.147 -2.028 -21.379 1.00 94.56 167 THR A C 1
ATOM 1298 O O . THR A 1 167 ? -4.190 -1.390 -21.219 1.00 94.56 167 THR A O 1
ATOM 1301 N N . GLY A 1 168 ? -2.010 -1.661 -20.778 1.00 94.00 168 GLY A N 1
ATOM 1302 C CA . GLY A 1 168 ? -1.869 -0.495 -19.908 1.00 94.00 168 GLY A CA 1
ATOM 1303 C C . GLY A 1 168 ? -2.917 -0.476 -18.794 1.00 94.00 168 GLY A C 1
ATOM 1304 O O . GLY A 1 168 ? -3.153 -1.477 -18.119 1.00 94.00 168 GLY A O 1
ATOM 1305 N N . PHE A 1 169 ? -3.612 0.654 -18.636 1.00 95.38 169 PHE A N 1
ATOM 1306 C CA . PHE A 1 169 ? -4.618 0.841 -17.582 1.00 95.38 169 PHE A CA 1
ATOM 1307 C C . PHE A 1 169 ? -5.857 -0.069 -17.707 1.00 95.38 169 PHE A C 1
ATOM 1309 O O . PHE A 1 169 ? -6.664 -0.159 -16.780 1.00 95.38 169 PHE A O 1
ATOM 1316 N N . GLN A 1 170 ? -6.031 -0.755 -18.841 1.00 95.69 170 GLN A N 1
ATOM 1317 C CA . GLN A 1 170 ? -7.081 -1.762 -19.004 1.00 95.69 170 GLN A CA 1
ATOM 1318 C C . GLN A 1 170 ? -6.692 -3.119 -18.400 1.00 95.69 170 GLN A C 1
ATOM 1320 O O . GLN A 1 170 ? -7.577 -3.945 -18.178 1.00 95.69 170 GLN A O 1
ATOM 1325 N N . ASN A 1 171 ? -5.407 -3.354 -18.093 1.00 97.38 171 ASN A N 1
ATOM 1326 C CA . ASN A 1 171 ? -4.980 -4.577 -17.419 1.00 97.38 171 ASN A CA 1
ATOM 1327 C C . ASN A 1 171 ? -5.500 -4.571 -15.964 1.00 97.38 171 ASN A C 1
ATOM 1329 O O . ASN A 1 171 ? -5.154 -3.665 -15.201 1.00 97.38 171 ASN A O 1
ATOM 1333 N N . PRO A 1 172 ? -6.323 -5.551 -15.544 1.00 97.44 172 PRO A N 1
ATOM 1334 C CA . PRO A 1 172 ? -6.986 -5.505 -14.243 1.00 97.44 172 PRO A CA 1
ATOM 1335 C C . PRO A 1 172 ? -6.012 -5.620 -13.065 1.00 97.44 172 PRO A C 1
ATOM 1337 O O . PRO A 1 172 ? -6.216 -4.952 -12.052 1.00 97.44 172 PRO A O 1
ATOM 1340 N N . VAL A 1 173 ? -4.955 -6.428 -13.193 1.00 97.94 173 VAL A N 1
ATOM 1341 C CA . VAL A 1 173 ? -3.952 -6.613 -12.132 1.00 97.94 173 VAL A CA 1
ATOM 1342 C C . VAL A 1 173 ? -3.071 -5.374 -12.032 1.00 97.94 173 VAL A C 1
ATOM 1344 O O . VAL A 1 173 ? -2.885 -4.846 -10.936 1.00 97.94 173 VAL A O 1
ATOM 1347 N N . GLY A 1 174 ? -2.607 -4.862 -13.178 1.00 97.88 174 GLY A N 1
ATOM 1348 C CA . GLY A 1 174 ? -1.856 -3.611 -13.243 1.00 97.88 174 GLY A CA 1
ATOM 1349 C C . GLY A 1 174 ? -2.637 -2.450 -12.631 1.00 97.88 174 GLY A C 1
ATOM 1350 O O . GLY A 1 174 ? -2.107 -1.729 -11.789 1.00 97.88 174 GLY A O 1
ATOM 1351 N N . ARG A 1 175 ? -3.921 -2.300 -12.985 1.00 98.19 175 ARG A N 1
ATOM 1352 C CA . ARG A 1 175 ? -4.784 -1.246 -12.437 1.00 98.19 175 ARG A CA 1
ATOM 1353 C C . ARG A 1 175 ? -4.987 -1.386 -10.931 1.00 98.19 175 ARG A C 1
ATOM 1355 O O . ARG A 1 175 ? -4.869 -0.394 -10.223 1.00 98.19 175 ARG A O 1
ATOM 1362 N N . ALA A 1 176 ? -5.257 -2.593 -10.435 1.00 98.38 176 ALA A N 1
ATOM 1363 C CA . ALA A 1 176 ? -5.417 -2.821 -8.999 1.00 98.38 176 ALA A CA 1
ATOM 1364 C C . ALA A 1 176 ? -4.133 -2.479 -8.223 1.00 98.38 176 ALA A C 1
ATOM 1366 O O . ALA A 1 176 ? -4.199 -1.886 -7.148 1.00 98.38 176 ALA A O 1
ATOM 1367 N N . PHE A 1 177 ? -2.964 -2.811 -8.779 1.00 98.44 177 PHE A N 1
ATOM 1368 C CA . PHE A 1 177 ? -1.685 -2.438 -8.183 1.00 98.44 177 PHE A CA 1
ATOM 1369 C C . PHE A 1 177 ? -1.463 -0.920 -8.228 1.00 98.44 177 PHE A C 1
ATOM 1371 O O . PHE A 1 177 ? -1.136 -0.328 -7.204 1.00 98.44 177 PHE A O 1
ATOM 1378 N N . PHE A 1 178 ? -1.715 -0.275 -9.373 1.00 98.31 178 PHE A N 1
ATOM 1379 C CA . PHE A 1 178 ? -1.659 1.183 -9.517 1.00 98.31 178 PHE A CA 1
ATOM 1380 C C . PHE A 1 178 ? -2.521 1.880 -8.457 1.00 98.31 178 PHE A C 1
ATOM 1382 O O . PHE A 1 178 ? -2.041 2.769 -7.760 1.00 98.31 178 PHE A O 1
ATOM 1389 N N . GLU A 1 179 ? -3.776 1.454 -8.297 1.00 98.19 179 GLU A N 1
ATOM 1390 C CA . GLU A 1 179 ? -4.711 2.009 -7.314 1.00 98.19 179 GLU A CA 1
ATOM 1391 C C . GLU A 1 179 ? -4.220 1.813 -5.875 1.00 98.19 179 GLU A C 1
ATOM 1393 O O . GLU A 1 179 ? -4.356 2.723 -5.061 1.00 98.19 179 GLU A O 1
ATOM 1398 N N . ALA A 1 180 ? -3.596 0.671 -5.569 1.00 97.56 180 ALA A N 1
ATOM 1399 C CA . ALA A 1 180 ? -2.984 0.428 -4.265 1.00 97.56 180 ALA A CA 1
ATOM 1400 C C . ALA A 1 180 ? -1.772 1.337 -3.992 1.00 97.56 180 ALA A C 1
ATOM 1402 O O . ALA A 1 180 ? -1.478 1.607 -2.829 1.00 97.56 180 ALA A O 1
ATOM 1403 N N . MET A 1 181 ? -1.078 1.797 -5.041 1.00 97.69 181 MET A N 1
ATOM 1404 C CA . MET A 1 181 ? 0.092 2.675 -4.935 1.00 97.69 181 MET A CA 1
ATOM 1405 C C . MET A 1 181 ? -0.251 4.168 -4.848 1.00 97.69 181 MET A C 1
ATOM 1407 O O . MET A 1 181 ? 0.588 4.980 -4.442 1.00 97.69 181 MET A 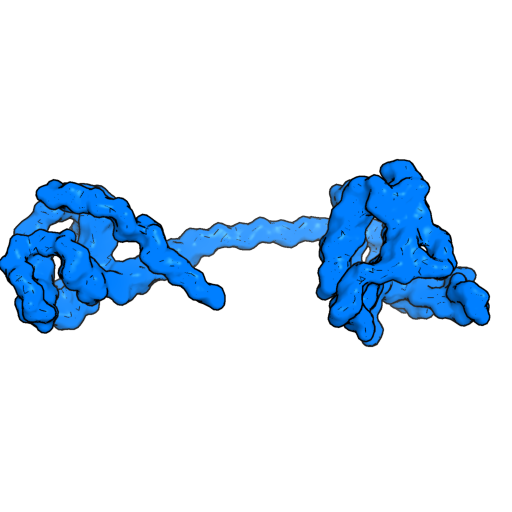O 1
ATOM 1411 N N . VAL A 1 182 ? -1.482 4.557 -5.197 1.00 96.94 182 VAL A N 1
ATOM 1412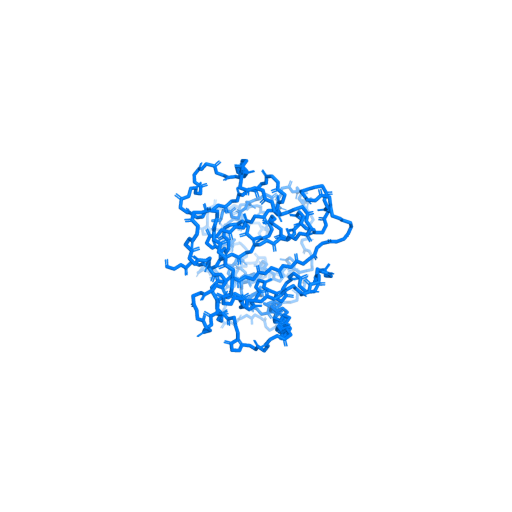 C CA . VAL A 1 182 ? -1.960 5.936 -5.045 1.00 96.94 182 VAL A CA 1
ATOM 1413 C C . VAL A 1 182 ? -1.886 6.341 -3.571 1.00 96.94 182 VAL A C 1
ATOM 1415 O O . VAL A 1 182 ? -2.552 5.769 -2.713 1.00 96.94 182 VAL A O 1
ATOM 1418 N N . GLY A 1 183 ? -1.087 7.364 -3.269 1.00 93.00 183 GLY A N 1
ATOM 1419 C CA . GLY A 1 183 ? -0.894 7.855 -1.903 1.00 93.00 183 GLY A CA 1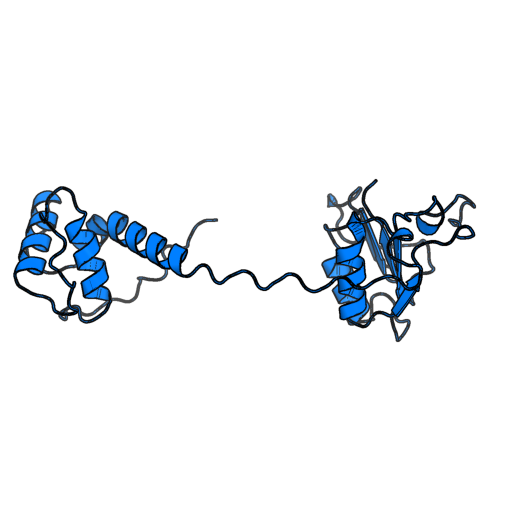
ATOM 1420 C C . GLY A 1 183 ? 0.186 7.134 -1.095 1.00 93.00 183 GLY A C 1
ATOM 1421 O O . GLY A 1 183 ? 0.478 7.585 0.010 1.00 93.00 183 GLY A O 1
ATOM 1422 N N . SER A 1 184 ? 0.788 6.056 -1.608 1.00 92.69 184 SER A N 1
ATOM 1423 C CA . SER A 1 184 ? 1.795 5.270 -0.876 1.00 92.69 184 SER A CA 1
ATOM 1424 C C . SER A 1 184 ? 3.214 5.370 -1.444 1.00 92.69 184 SER A C 1
ATOM 1426 O O . SER A 1 184 ? 4.130 4.773 -0.887 1.00 92.69 184 SER A O 1
ATOM 1428 N N . CYS A 1 185 ? 3.400 6.084 -2.552 1.00 93.31 185 CYS A N 1
ATOM 1429 C CA . CYS A 1 185 ? 4.681 6.284 -3.230 1.00 93.31 185 CYS A CA 1
ATOM 1430 C C . CYS A 1 185 ? 4.842 7.758 -3.653 1.00 93.31 185 CYS A C 1
ATOM 1432 O O . CYS A 1 185 ? 3.945 8.570 -3.424 1.00 93.31 185 CYS A O 1
ATOM 1434 N N . GLY A 1 186 ? 5.971 8.119 -4.264 1.00 95.56 186 GLY A N 1
ATOM 1435 C CA . GLY A 1 186 ? 6.173 9.461 -4.815 1.00 95.56 186 GLY A CA 1
ATOM 1436 C C . GLY A 1 186 ? 5.404 9.686 -6.109 1.00 95.56 186 GLY A C 1
ATOM 1437 O O . GLY A 1 186 ? 4.750 10.723 -6.272 1.00 95.56 186 GLY A O 1
ATOM 1438 N N . TYR A 1 187 ? 5.413 8.701 -7.005 1.00 96.06 187 TYR A N 1
ATOM 1439 C CA . TYR A 1 187 ? 4.486 8.630 -8.130 1.00 96.06 187 TYR A CA 1
ATOM 1440 C C . TYR A 1 187 ? 4.376 7.211 -8.689 1.00 96.06 187 TYR A C 1
ATOM 1442 O O . TYR A 1 187 ? 5.276 6.392 -8.530 1.00 96.06 187 TYR A O 1
ATOM 1450 N N . VAL A 1 188 ? 3.264 6.944 -9.372 1.00 97.56 188 VAL A N 1
ATOM 1451 C CA . VAL A 1 188 ? 2.993 5.677 -10.055 1.00 97.56 188 VAL A CA 1
ATOM 1452 C C . VAL A 1 188 ? 2.407 5.947 -11.438 1.00 97.56 188 VAL A C 1
ATOM 1454 O O . VAL A 1 188 ? 1.582 6.854 -11.595 1.00 97.56 188 VAL A O 1
ATOM 1457 N N . ILE A 1 189 ? 2.841 5.181 -12.440 1.00 97.12 189 ILE A N 1
ATOM 1458 C CA . ILE A 1 189 ? 2.430 5.308 -13.844 1.00 97.12 189 ILE A CA 1
ATOM 1459 C C . ILE A 1 189 ? 1.976 3.945 -14.364 1.00 97.12 189 ILE A C 1
ATOM 1461 O O . ILE A 1 189 ? 2.642 2.937 -14.149 1.00 97.12 189 ILE A O 1
ATOM 1465 N N . LEU A 1 190 ? 0.847 3.921 -15.071 1.00 97.12 190 LEU A N 1
ATOM 1466 C CA . LEU A 1 190 ? 0.374 2.761 -15.821 1.00 97.12 190 LEU A CA 1
ATOM 1467 C C . LEU A 1 190 ? -0.376 3.229 -17.068 1.00 97.12 190 LEU A C 1
ATOM 1469 O O . LEU A 1 190 ? -1.399 3.911 -16.974 1.00 97.12 190 LEU A O 1
ATOM 1473 N N . GLY A 1 191 ? 0.097 2.823 -18.241 1.00 94.25 191 GLY A N 1
ATOM 1474 C CA . GLY A 1 191 ? -0.461 3.225 -19.526 1.00 94.25 191 GLY A CA 1
ATOM 1475 C C . GLY A 1 191 ? -0.488 4.744 -19.683 1.00 94.25 191 GLY A C 1
ATOM 1476 O O . GLY A 1 191 ? 0.545 5.408 -19.666 1.00 94.25 191 GLY A O 1
ATOM 1477 N N . ASP A 1 192 ? -1.690 5.292 -19.834 1.00 95.06 192 ASP A N 1
ATOM 1478 C CA . ASP A 1 192 ? -1.960 6.723 -19.975 1.00 95.06 192 ASP A CA 1
ATOM 1479 C C . ASP A 1 192 ? -2.357 7.388 -18.645 1.00 95.06 192 ASP A C 1
ATOM 1481 O O . ASP A 1 192 ? -2.957 8.468 -18.647 1.00 95.06 192 ASP A O 1
ATOM 1485 N N . ARG A 1 193 ? -2.071 6.761 -17.497 1.00 97.00 193 ARG A N 1
ATOM 1486 C CA . ARG A 1 193 ? -2.423 7.270 -16.165 1.00 97.00 193 ARG A CA 1
ATOM 1487 C C . ARG A 1 193 ? -1.194 7.467 -15.295 1.00 97.00 193 ARG A C 1
ATOM 1489 O O . ARG A 1 193 ? -0.305 6.625 -15.258 1.00 97.00 193 ARG A O 1
ATOM 1496 N N . ILE A 1 194 ? -1.188 8.574 -14.558 1.00 97.56 194 ILE A N 1
ATOM 1497 C CA . ILE A 1 194 ? -0.197 8.890 -13.531 1.00 97.56 194 ILE A CA 1
ATOM 1498 C C . ILE A 1 194 ? -0.892 9.438 -12.291 1.00 97.56 194 ILE A C 1
ATOM 1500 O O . ILE A 1 194 ? -1.799 10.268 -12.380 1.00 97.56 194 ILE A O 1
ATOM 1504 N N . TRP A 1 195 ? -0.419 9.026 -11.126 1.00 97.75 195 TRP A N 1
ATOM 1505 C CA . TRP A 1 195 ? -0.644 9.740 -9.877 1.00 97.75 195 TRP A CA 1
ATOM 1506 C C . TRP A 1 195 ? 0.707 10.142 -9.293 1.00 97.75 195 TRP A C 1
ATOM 1508 O O . TRP A 1 195 ? 1.670 9.389 -9.404 1.00 97.75 195 TRP A O 1
ATOM 1518 N N . SER A 1 196 ? 0.797 11.327 -8.691 1.00 96.88 196 SER A N 1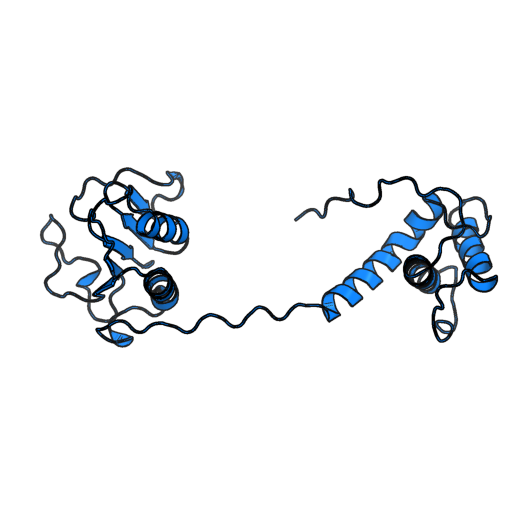
ATOM 1519 C CA . SER A 1 196 ? 2.020 11.783 -8.030 1.00 96.88 196 SER A CA 1
ATOM 1520 C C . SER A 1 196 ? 1.716 12.602 -6.784 1.00 96.88 196 SER A C 1
ATOM 1522 O O . SER A 1 196 ? 0.784 13.410 -6.774 1.00 96.88 196 SER A O 1
ATOM 1524 N N . GLN A 1 197 ? 2.545 12.453 -5.753 1.00 95.44 197 GLN A N 1
ATOM 1525 C CA . GLN A 1 197 ? 2.386 13.156 -4.482 1.00 95.44 197 GLN A CA 1
ATOM 1526 C C . GLN A 1 197 ? 2.455 14.680 -4.651 1.00 95.44 197 GLN A C 1
ATOM 1528 O O . GLN A 1 197 ? 1.633 15.403 -4.091 1.00 95.44 197 GLN A O 1
ATOM 1533 N N . ALA A 1 198 ? 3.367 15.176 -5.495 1.00 94.06 198 ALA A N 1
ATOM 1534 C CA . ALA A 1 198 ? 3.507 16.608 -5.785 1.00 94.06 198 ALA A CA 1
ATOM 1535 C C . ALA A 1 198 ? 2.236 17.248 -6.380 1.00 94.06 198 ALA A C 1
ATOM 1537 O O . ALA A 1 198 ? 2.072 18.463 -6.327 1.00 94.06 198 ALA A O 1
ATOM 1538 N N . ARG A 1 199 ? 1.336 16.438 -6.954 1.00 95.12 199 ARG A N 1
ATOM 1539 C CA . ARG A 1 199 ? 0.065 16.874 -7.551 1.00 95.12 199 ARG A CA 1
ATOM 1540 C C . ARG A 1 199 ? -1.115 16.098 -6.967 1.00 95.12 199 ARG A C 1
ATOM 1542 O O . ARG A 1 199 ? -2.110 15.876 -7.650 1.00 95.12 199 ARG A O 1
ATOM 1549 N N . ALA A 1 200 ? -1.016 15.688 -5.699 1.00 95.12 200 ALA A N 1
ATOM 1550 C CA . ALA A 1 200 ? -2.017 14.838 -5.058 1.00 95.12 200 ALA A CA 1
ATOM 1551 C C . ALA A 1 200 ? -3.428 15.455 -5.060 1.00 95.12 200 ALA A C 1
ATOM 1553 O O . ALA A 1 200 ? -4.408 14.725 -5.193 1.00 95.12 200 ALA A O 1
ATOM 1554 N N . SER A 1 201 ? -3.539 16.787 -4.970 1.00 96.19 201 SER A N 1
ATOM 1555 C CA . SER A 1 201 ? -4.817 17.517 -5.026 1.00 96.19 201 SER A CA 1
ATOM 1556 C C . SER A 1 201 ? -5.550 17.382 -6.363 1.00 96.19 201 SER A C 1
ATOM 1558 O O . SER A 1 201 ? -6.760 17.583 -6.414 1.00 96.19 201 SER A O 1
ATOM 1560 N N . GLU A 1 202 ? -4.842 17.030 -7.434 1.00 96.38 202 GLU A N 1
ATOM 1561 C CA . GLU A 1 202 ? -5.416 16.822 -8.764 1.00 96.38 202 GLU A CA 1
ATOM 1562 C C . GLU A 1 202 ? -5.856 15.368 -8.997 1.00 96.38 202 GLU A C 1
ATOM 1564 O O . GLU A 1 202 ? -6.492 15.070 -10.006 1.00 96.38 202 GLU A O 1
ATOM 1569 N N . GLY A 1 203 ? -5.528 14.454 -8.078 1.00 96.38 203 GLY A N 1
ATOM 1570 C CA . GLY A 1 203 ? -5.840 13.035 -8.207 1.00 96.38 203 GLY A CA 1
ATOM 1571 C C . GLY A 1 203 ? -5.071 12.341 -9.337 1.00 96.38 203 GLY A C 1
ATOM 1572 O O . GLY A 1 203 ? -3.921 12.668 -9.636 1.00 96.38 203 GLY A O 1
ATOM 1573 N N . VAL A 1 204 ? -5.695 11.318 -9.927 1.00 96.75 204 VAL A N 1
ATOM 1574 C CA . VAL A 1 204 ? -5.139 10.570 -11.064 1.00 96.75 204 VAL A CA 1
ATOM 1575 C C . VAL A 1 204 ? -5.310 11.393 -12.340 1.00 96.75 204 VAL A C 1
ATOM 1577 O O . VAL A 1 204 ? -6.409 11.848 -12.652 1.00 96.75 204 VAL A O 1
ATOM 1580 N N . ARG A 1 205 ? -4.228 11.556 -13.101 1.00 96.44 205 ARG A N 1
ATOM 1581 C CA . ARG A 1 205 ? -4.170 12.392 -14.306 1.00 96.44 205 ARG A CA 1
ATOM 1582 C C . ARG A 1 205 ? -3.749 11.585 -15.524 1.00 96.44 205 ARG A C 1
ATOM 1584 O O . ARG A 1 205 ? -3.181 10.500 -15.403 1.00 96.44 205 ARG A O 1
ATOM 1591 N N . THR A 1 206 ? -3.970 12.157 -16.703 1.00 95.12 206 THR A N 1
ATOM 1592 C CA . THR A 1 206 ? -3.425 11.616 -17.949 1.00 95.12 206 THR A CA 1
ATOM 1593 C C . THR A 1 206 ? -1.903 11.758 -17.977 1.00 95.12 206 THR A C 1
ATOM 1595 O O . THR A 1 206 ? -1.367 12.833 -17.694 1.00 95.12 206 THR A O 1
ATOM 1598 N N . TYR A 1 207 ? -1.214 10.677 -18.329 1.00 90.75 207 TYR A N 1
ATOM 1599 C CA . TYR A 1 207 ? 0.221 10.646 -18.580 1.00 90.75 207 TYR A CA 1
ATOM 1600 C C . TYR A 1 207 ? 0.490 10.680 -20.086 1.00 90.75 207 TYR A C 1
ATOM 1602 O O . TYR A 1 207 ? -0.045 9.867 -20.833 1.00 90.75 207 TYR A O 1
ATOM 1610 N N . THR A 1 208 ? 1.320 11.621 -20.538 1.00 83.50 208 THR A N 1
ATOM 1611 C CA . THR A 1 208 ? 1.609 11.842 -21.968 1.00 83.50 208 THR A CA 1
ATOM 1612 C C . THR A 1 208 ? 3.038 11.469 -22.365 1.00 83.50 208 THR A C 1
ATOM 1614 O O . THR A 1 208 ? 3.430 11.713 -23.500 1.00 83.50 208 THR A O 1
ATOM 1617 N N . GLY A 1 209 ? 3.831 10.902 -21.448 1.00 73.00 209 GLY A N 1
ATOM 1618 C CA . GLY A 1 209 ? 5.237 10.552 -21.692 1.00 73.00 209 GLY A CA 1
ATOM 1619 C C . GLY A 1 209 ? 5.455 9.264 -22.498 1.00 73.00 209 GLY A C 1
ATOM 1620 O O . GLY A 1 209 ? 6.578 9.009 -22.918 1.00 73.00 209 GLY A O 1
ATOM 1621 N N . GLY A 1 210 ? 4.400 8.477 -22.751 1.00 76.00 210 GLY A N 1
ATOM 1622 C CA . GLY A 1 210 ? 4.480 7.193 -23.465 1.00 76.00 210 GLY A CA 1
ATOM 1623 C C . GLY A 1 210 ? 5.102 6.059 -22.634 1.00 76.00 210 GLY A C 1
ATOM 1624 O O . GLY A 1 210 ? 5.348 6.222 -21.448 1.00 76.00 210 GLY A O 1
ATOM 1625 N N . GLY A 1 211 ? 5.323 4.883 -23.232 1.00 79.38 211 GLY A N 1
ATOM 1626 C CA . GLY A 1 211 ? 6.196 3.830 -22.675 1.00 79.38 211 GLY A CA 1
ATOM 1627 C C . GLY A 1 211 ? 5.612 2.833 -21.658 1.00 79.38 211 GLY A C 1
ATOM 1628 O O . GLY A 1 211 ? 6.233 1.802 -21.458 1.00 79.38 211 GLY A O 1
ATOM 1629 N N . HIS A 1 212 ? 4.426 3.055 -21.077 1.00 90.94 212 HIS A N 1
ATOM 1630 C CA . HIS A 1 212 ? 3.939 2.273 -19.916 1.00 90.94 212 HIS A CA 1
ATOM 1631 C C . HIS A 1 212 ? 2.760 1.328 -20.222 1.00 90.94 212 HIS A C 1
ATOM 1633 O O . HIS A 1 212 ? 1.911 1.074 -19.369 1.00 90.94 212 HIS A O 1
ATOM 1639 N N . LEU A 1 213 ? 2.629 0.834 -21.458 1.00 93.12 213 LEU A N 1
ATOM 1640 C CA . LEU A 1 213 ? 1.527 -0.079 -21.816 1.00 93.12 213 LEU A CA 1
ATOM 1641 C C . LEU A 1 213 ? 1.731 -1.507 -21.290 1.00 93.12 213 LEU A C 1
ATOM 1643 O O . LEU A 1 213 ? 0.754 -2.229 -21.113 1.00 93.12 213 LEU A O 1
ATOM 1647 N N . ASN A 1 214 ? 2.976 -1.890 -21.023 1.00 95.25 214 ASN A N 1
ATOM 1648 C CA . ASN A 1 214 ? 3.386 -3.243 -20.652 1.00 95.25 214 ASN A CA 1
ATOM 1649 C C . ASN A 1 214 ? 3.901 -3.361 -19.208 1.00 95.25 214 ASN A C 1
ATOM 1651 O O . ASN A 1 214 ? 4.310 -4.440 -18.785 1.00 95.25 214 ASN A O 1
ATOM 1655 N N . HIS A 1 215 ? 3.897 -2.273 -18.432 1.00 96.62 215 HIS A N 1
ATOM 1656 C CA . HIS A 1 215 ? 4.349 -2.294 -17.042 1.00 96.62 215 HIS A CA 1
ATOM 1657 C C . HIS A 1 215 ? 3.705 -1.195 -16.191 1.00 96.62 215 HIS A C 1
ATOM 1659 O O . HIS A 1 215 ? 3.200 -0.195 -16.707 1.00 96.62 215 HIS A O 1
ATOM 1665 N N . VAL A 1 216 ? 3.732 -1.396 -14.873 1.00 96.88 216 VAL A N 1
ATOM 1666 C CA . VAL A 1 216 ? 3.515 -0.346 -13.875 1.00 96.88 216 VAL A CA 1
ATOM 1667 C C . VAL A 1 216 ? 4.878 0.129 -13.392 1.00 96.88 216 VAL A C 1
ATOM 1669 O O . VAL A 1 216 ? 5.673 -0.680 -12.914 1.00 96.88 216 VAL A O 1
ATOM 1672 N N . HIS A 1 217 ? 5.104 1.433 -13.471 1.00 96.31 217 HIS A N 1
ATOM 1673 C CA . HIS A 1 217 ? 6.285 2.093 -12.929 1.00 96.31 217 HIS A CA 1
ATOM 1674 C C . HIS A 1 217 ? 5.940 2.738 -11.585 1.00 96.31 217 HIS A C 1
ATOM 1676 O O . HIS A 1 217 ? 4.918 3.426 -11.477 1.00 96.31 217 HIS A O 1
ATOM 1682 N N . CYS A 1 218 ? 6.771 2.538 -10.563 1.00 96.62 218 CYS A N 1
ATOM 1683 C CA . CYS A 1 218 ? 6.575 3.108 -9.231 1.00 96.62 218 CYS A CA 1
ATOM 1684 C C . CYS A 1 218 ? 7.870 3.740 -8.719 1.00 96.62 218 CYS A C 1
ATOM 1686 O O . CYS A 1 218 ? 8.894 3.066 -8.644 1.00 96.62 218 CYS A O 1
ATOM 1688 N N . SER A 1 219 ? 7.796 5.004 -8.302 1.00 95.06 219 SER A N 1
ATOM 1689 C CA . SER A 1 219 ? 8.912 5.758 -7.729 1.00 95.06 219 SER A CA 1
ATOM 1690 C C . SER A 1 219 ? 8.633 6.135 -6.281 1.00 95.06 219 SER A C 1
ATOM 1692 O O . SER A 1 219 ? 7.525 6.540 -5.923 1.00 95.06 219 SER A O 1
ATOM 1694 N N . GLY A 1 220 ? 9.667 6.077 -5.447 1.00 92.25 220 GLY A N 1
ATOM 1695 C CA . GLY A 1 220 ? 9.648 6.520 -4.056 1.00 92.25 220 GLY A CA 1
ATOM 1696 C C . GLY A 1 220 ? 9.588 8.039 -3.910 1.00 92.25 220 GLY A C 1
ATOM 1697 O O . GLY A 1 220 ? 9.690 8.791 -4.882 1.00 92.25 220 GLY A O 1
ATOM 1698 N N . ASN A 1 221 ? 9.418 8.484 -2.666 1.00 84.25 221 ASN A N 1
ATOM 1699 C CA . ASN A 1 221 ? 9.562 9.887 -2.295 1.00 84.25 221 ASN A CA 1
ATOM 1700 C C . ASN A 1 221 ? 11.044 10.210 -2.103 1.00 84.25 221 ASN A C 1
ATOM 1702 O O . ASN A 1 221 ? 11.721 9.509 -1.354 1.00 84.25 221 ASN A O 1
ATOM 1706 N N . ARG A 1 222 ? 11.524 11.264 -2.765 1.00 66.38 222 ARG A N 1
ATOM 1707 C CA . ARG A 1 222 ? 12.827 11.874 -2.480 1.00 66.38 222 ARG A CA 1
ATOM 1708 C C . ARG A 1 222 ? 12.653 13.119 -1.625 1.00 66.38 222 ARG A C 1
ATOM 1710 O O . ARG A 1 222 ? 11.625 13.808 -1.817 1.00 66.38 222 ARG A O 1
#

Sequence (222 aa):
MKLKRSLYRKSHPAGPTKGQDVIVVAHGLSKHPNTQFSKPPEGFDDVWNELKAEATERVQRAAGISATGNVGQATFDKIWPYVDDYRRLQYKRFEIPSPPEPPLVEPHQGFASLDESLWKAYSLGRRMGLSDLGTYNPASTLPSGAPSDHSVGPPAFAFDLGIEPDTGFQNPVGRAFFEAMVGSCGYVILGDRIWSQARASEGVRTYTGGGHLNHVHCSGNR

Foldseek 3Di:
DDDPPPPPPDDDPPDDQFDPVQVLLLQLLCPQPQQPDVDSPPDPHRDLDPSQLVSLLSLCVVQVHPSRSDDDPSSCVSSVVRSVVVVVVVVVVVPPPDPPDDDFDAAPVGPQQADPLCRSLVRVLVVLVFAFPGQADLCDAAPVRHDDQNNPDTNRQKGKTFAPPLQWCVRPSQVVSQVVCAVSFQKKGTAQWIHGPVPSVVPIDGDDRDDHSTIMMTGHDD